Protein AF-A0A2T7Q2P4-F1 (afdb_monomer_lite)

Sequence (197 aa):
MTKFILKSSYTRAHRILHWLIALTFIFILLTVWLRQGWMNRHNIADVVILQAATDHVDMPKDTADKIGRIVRKPMWDWHIYAGYVLLGLYIIRLIVMKIEGPVFSNPFSRNITSKERIKSAIYLIFYICLFLSLFTGAYIKLVGKVYPGVYAAMKGVHVQSLYYSLAFIFLHLAGLVLAEMGTDKGIISRMIHGGRQ

Radius of gyration: 21.93 Å; chains: 1; bounding box: 50×41×69 Å

Secondary structure (DSSP, 8-state):
-----------HHHHHHHHHHHHHHHHHHHHHHHHHTTT-HHHHHHHHHHHHHHTT----HHHHHHHHHHHTHHHHHHHHHHHHHHHHHHHHHHHHHHHH--SS--TT-TTS-HHHHHHHHHHHHHHHHHHHHHHHHHHHHHTTTT-GGGHHHHHHHHHHHHHHHHHHHHHHHHHHHHHHHTTSTTHHHHHHH----

Foldseek 3Di:
DDPPPPQLFDDPLLLVLVVLLVVLLVLLLVLVCCCVPVLDLQNQLVVVCVVCVVVVHHDDSVNSSVVSVVVSVVSVVSSLVSLVVNVVSLVVNVVCCVVVNNPADDLPDPPDDPVSNVVRVLVVVVNVLSCLLSVLSCCLPPPCVVDVPCNVVSVVSNVCSSVSVVVSVVVVVVVVVCCCVDDNNCSVVSSNPGDDD

Structure (mmCIF, N/CA/C/O backbone):
data_AF-A0A2T7Q2P4-F1
#
_entry.id   AF-A0A2T7Q2P4-F1
#
loop_
_atom_site.group_PDB
_atom_site.id
_atom_site.type_symbol
_atom_site.label_atom_id
_atom_site.label_alt_id
_atom_site.label_comp_id
_atom_site.label_asym_id
_atom_site.label_entity_id
_atom_site.label_seq_id
_atom_site.pdbx_PDB_ins_code
_atom_site.Cartn_x
_atom_site.Cartn_y
_atom_site.Cartn_z
_atom_site.occupancy
_atom_site.B_iso_or_equiv
_atom_site.auth_seq_id
_atom_site.auth_comp_id
_atom_site.auth_asym_id
_atom_site.auth_atom_id
_atom_site.pdbx_PDB_model_num
ATOM 1 N N . MET A 1 1 ? -25.345 5.189 35.452 1.00 33.59 1 MET A N 1
ATOM 2 C CA . MET A 1 1 ? -24.278 4.173 35.306 1.00 33.59 1 MET A CA 1
ATOM 3 C C . MET A 1 1 ? -24.530 3.420 34.004 1.00 33.59 1 MET A C 1
ATOM 5 O O . MET A 1 1 ? -25.215 2.406 33.989 1.00 33.59 1 MET A O 1
ATOM 9 N N . THR A 1 2 ? -24.104 3.995 32.880 1.00 30.17 2 THR A N 1
ATOM 10 C CA . THR A 1 2 ? -24.457 3.492 31.546 1.00 30.17 2 THR A CA 1
ATOM 11 C C . THR A 1 2 ? -23.466 2.406 31.156 1.00 30.17 2 THR A C 1
ATOM 13 O O . THR A 1 2 ? -22.290 2.677 30.924 1.00 30.17 2 THR A O 1
ATOM 16 N N . LYS A 1 3 ? -23.942 1.161 31.148 1.00 29.39 3 LYS A N 1
ATOM 17 C CA . LYS A 1 3 ? -23.218 -0.023 30.685 1.00 29.39 3 LYS A CA 1
ATOM 18 C C . LYS A 1 3 ? -22.817 0.223 29.225 1.00 29.39 3 LYS A C 1
ATOM 20 O O . LYS A 1 3 ? -23.663 0.184 28.335 1.00 29.39 3 LYS A O 1
ATOM 25 N N . PHE A 1 4 ? -21.545 0.528 28.983 1.00 30.48 4 PHE A N 1
ATOM 26 C CA . PHE A 1 4 ? -20.974 0.584 27.641 1.00 30.48 4 PHE A CA 1
ATOM 27 C C . PHE A 1 4 ? -20.940 -0.862 27.129 1.00 30.48 4 PHE A C 1
ATOM 29 O O . PHE A 1 4 ? -20.003 -1.612 27.396 1.00 30.48 4 PHE A O 1
ATOM 36 N N . ILE A 1 5 ? -22.027 -1.302 26.491 1.00 35.06 5 ILE A N 1
ATOM 37 C CA . ILE A 1 5 ? -22.038 -2.560 25.748 1.00 35.06 5 ILE A CA 1
ATOM 38 C C . ILE A 1 5 ? -20.952 -2.404 24.687 1.00 35.06 5 ILE A C 1
ATOM 40 O O . ILE A 1 5 ? -21.050 -1.536 23.819 1.00 35.06 5 ILE A O 1
ATOM 44 N N . LEU A 1 6 ? -19.885 -3.198 24.799 1.00 37.62 6 LEU A N 1
ATOM 45 C CA . LEU A 1 6 ? -18.890 -3.360 23.746 1.00 37.62 6 LEU A CA 1
ATOM 46 C C . LEU A 1 6 ? -19.660 -3.677 22.466 1.00 37.62 6 LEU A C 1
ATOM 48 O O . LEU A 1 6 ? -20.188 -4.778 22.325 1.00 37.62 6 LEU A O 1
ATOM 52 N N . LYS A 1 7 ? -19.776 -2.706 21.556 1.00 42.34 7 LYS A N 1
ATOM 53 C CA . LYS A 1 7 ? -20.351 -2.926 20.231 1.00 42.34 7 LYS A CA 1
ATOM 54 C C . LYS A 1 7 ? -19.377 -3.838 19.490 1.00 42.34 7 LYS A C 1
ATOM 56 O O . LYS A 1 7 ? -18.447 -3.380 18.837 1.00 42.34 7 LYS A O 1
ATOM 61 N N . SER A 1 8 ? -19.534 -5.143 19.683 1.00 56.81 8 SER A N 1
ATOM 62 C CA . SER A 1 8 ? -18.642 -6.196 19.197 1.00 56.81 8 SER A CA 1
ATOM 63 C C . SER A 1 8 ? -18.880 -6.510 17.717 1.00 56.81 8 SER A C 1
ATOM 65 O O . SER A 1 8 ? -18.589 -7.612 17.266 1.00 56.81 8 SER A O 1
ATOM 67 N N . SER A 1 9 ? -19.411 -5.564 16.940 1.00 71.38 9 SER A N 1
ATOM 68 C CA . SER A 1 9 ? -19.763 -5.760 15.538 1.00 71.38 9 SER A CA 1
ATOM 69 C C . SER A 1 9 ? -19.153 -4.676 14.655 1.00 71.38 9 SER A C 1
ATOM 71 O O . SER A 1 9 ? -19.360 -3.479 14.852 1.00 71.38 9 SER A O 1
ATOM 73 N N . TYR A 1 10 ? -18.385 -5.103 13.650 1.00 85.00 10 TYR A N 1
ATOM 74 C CA . TYR A 1 10 ? -17.927 -4.212 12.587 1.00 85.00 10 TYR A CA 1
ATOM 75 C C . TYR A 1 10 ? -19.090 -3.943 11.640 1.00 85.00 10 TYR A C 1
ATOM 77 O O . TYR A 1 10 ? -19.752 -4.885 11.197 1.00 85.00 10 TYR A O 1
ATOM 85 N N . THR A 1 11 ? -19.321 -2.684 11.277 1.00 91.25 11 THR A N 1
ATOM 86 C CA . THR A 1 11 ? -20.342 -2.330 10.282 1.00 91.25 11 THR A CA 1
ATOM 87 C C . THR A 1 11 ? -20.010 -2.939 8.919 1.00 91.25 11 THR A C 1
ATOM 89 O O . THR A 1 11 ? -18.866 -3.297 8.628 1.00 91.25 11 THR A O 1
ATOM 92 N N . ARG A 1 12 ? -21.016 -3.056 8.046 1.00 93.31 12 ARG A N 1
ATOM 93 C CA . ARG A 1 12 ? -20.804 -3.555 6.679 1.00 93.31 12 ARG A CA 1
ATOM 94 C C . ARG A 1 12 ? -19.793 -2.685 5.920 1.00 93.31 12 ARG A C 1
ATOM 96 O O . ARG A 1 12 ? -18.929 -3.235 5.242 1.00 93.31 12 ARG A O 1
ATOM 103 N N . ALA A 1 13 ? -19.867 -1.362 6.083 1.00 93.88 13 ALA A N 1
ATOM 104 C CA . ALA A 1 13 ? -18.969 -0.416 5.429 1.00 93.88 13 ALA A CA 1
ATOM 105 C C . ALA A 1 13 ? -17.509 -0.647 5.846 1.00 93.88 13 ALA A C 1
ATOM 107 O O . ALA A 1 13 ? -16.643 -0.812 4.986 1.00 93.88 13 ALA A O 1
ATOM 108 N N . HIS A 1 14 ? -17.237 -0.761 7.152 1.00 93.88 14 HIS A N 1
ATOM 109 C CA . HIS A 1 14 ? -15.889 -1.039 7.652 1.00 93.88 14 HIS A CA 1
ATOM 110 C C . HIS A 1 14 ? -15.310 -2.356 7.129 1.00 93.88 14 HIS A C 1
ATOM 112 O O . HIS A 1 14 ? -14.133 -2.395 6.770 1.00 93.88 14 HIS A O 1
ATOM 118 N N . ARG A 1 15 ? -16.119 -3.420 7.056 1.00 95.06 15 ARG A N 1
ATOM 119 C CA . ARG A 1 15 ? -15.662 -4.733 6.571 1.00 95.06 15 ARG A CA 1
ATOM 120 C C . ARG A 1 15 ? -15.353 -4.716 5.080 1.00 95.06 15 ARG A C 1
ATOM 122 O O . ARG A 1 15 ? -14.281 -5.160 4.682 1.00 95.06 15 ARG A O 1
ATOM 129 N N . ILE A 1 16 ? -16.252 -4.161 4.264 1.00 96.62 16 ILE A N 1
ATOM 130 C CA . ILE A 1 16 ? -16.038 -4.050 2.814 1.00 96.62 16 ILE A CA 1
ATOM 131 C C . ILE A 1 16 ? -14.774 -3.233 2.537 1.00 96.62 16 ILE A C 1
ATOM 133 O O . ILE A 1 16 ? -13.894 -3.687 1.810 1.00 96.62 16 ILE A O 1
ATOM 137 N N . LEU A 1 17 ? -14.631 -2.069 3.177 1.00 97.44 17 LEU A N 1
ATOM 138 C CA . LEU A 1 17 ? -13.442 -1.234 3.011 1.00 97.44 17 LEU A CA 1
ATOM 139 C C . LEU A 1 17 ? -12.170 -1.920 3.509 1.00 97.44 17 LEU A C 1
ATOM 141 O O . LEU A 1 17 ? -11.116 -1.736 2.907 1.00 97.44 17 LEU A O 1
ATOM 145 N N . HIS A 1 18 ? -12.243 -2.717 4.579 1.00 96.81 18 HIS A N 1
ATOM 146 C CA . HIS A 1 18 ? -11.106 -3.510 5.034 1.00 96.81 18 HIS A CA 1
ATOM 147 C C . HIS A 1 18 ? -10.623 -4.474 3.951 1.00 96.81 18 HIS A C 1
ATOM 149 O O . HIS A 1 18 ? -9.448 -4.421 3.595 1.00 96.81 18 HIS A O 1
ATOM 155 N N . TRP A 1 19 ? -11.516 -5.291 3.395 1.00 98.12 19 TRP A N 1
ATOM 156 C CA . TRP A 1 19 ? -11.140 -6.292 2.398 1.00 98.12 19 TRP A CA 1
ATOM 157 C C . TRP A 1 19 ? -10.723 -5.675 1.061 1.00 98.12 19 TRP A C 1
ATOM 159 O O . TRP A 1 19 ? -9.723 -6.105 0.493 1.00 98.12 19 TRP A O 1
ATOM 169 N N . LEU A 1 20 ? -11.400 -4.621 0.593 1.00 98.56 20 LEU A N 1
ATOM 170 C CA . LEU A 1 20 ? -10.993 -3.908 -0.624 1.00 98.56 20 LEU A CA 1
ATOM 171 C C . LEU A 1 20 ? -9.584 -3.317 -0.492 1.00 98.56 20 LEU A C 1
ATOM 173 O O . LEU A 1 20 ? -8.765 -3.454 -1.403 1.00 98.56 20 LEU A O 1
ATOM 177 N N . ILE A 1 21 ? -9.279 -2.701 0.654 1.00 98.44 21 ILE A N 1
ATOM 178 C CA . ILE A 1 21 ? -7.940 -2.172 0.934 1.00 98.44 21 ILE A CA 1
ATOM 179 C C . ILE A 1 21 ? -6.929 -3.308 1.023 1.00 98.44 21 ILE A C 1
ATOM 181 O O . ILE A 1 21 ? -5.890 -3.215 0.382 1.00 98.44 21 ILE A O 1
ATOM 185 N N . ALA A 1 22 ? -7.223 -4.377 1.767 1.00 98.06 22 ALA A N 1
ATOM 186 C CA . ALA A 1 22 ? -6.306 -5.500 1.940 1.00 98.06 22 ALA A CA 1
ATOM 187 C C . ALA A 1 22 ? -5.935 -6.148 0.596 1.00 98.06 22 ALA A C 1
ATOM 189 O O . ALA A 1 22 ? -4.754 -6.324 0.307 1.00 98.06 22 ALA A O 1
ATOM 190 N N . LEU A 1 23 ? -6.924 -6.428 -0.257 1.00 98.56 23 LEU A N 1
ATOM 191 C CA . LEU A 1 23 ? -6.703 -7.031 -1.573 1.00 98.56 23 LEU A CA 1
ATOM 192 C C . LEU A 1 23 ? -5.917 -6.101 -2.505 1.00 98.56 23 LEU A C 1
ATOM 194 O O . LEU A 1 23 ? -4.948 -6.532 -3.129 1.00 98.56 23 LEU A O 1
ATOM 198 N N . THR A 1 24 ? -6.275 -4.813 -2.552 1.00 98.69 24 THR A N 1
ATOM 199 C CA . THR A 1 24 ? -5.551 -3.822 -3.367 1.00 98.69 24 THR A CA 1
ATOM 200 C C . THR A 1 24 ? -4.109 -3.659 -2.883 1.00 98.69 24 THR A C 1
ATOM 202 O O . THR A 1 24 ? -3.178 -3.594 -3.683 1.00 98.69 24 THR A O 1
ATOM 205 N N . PHE A 1 25 ? -3.906 -3.633 -1.567 1.00 98.12 25 PHE A N 1
ATOM 206 C CA . PHE A 1 25 ? -2.594 -3.501 -0.943 1.00 98.12 25 PHE A CA 1
ATOM 207 C C . PHE A 1 25 ? -1.696 -4.707 -1.239 1.00 98.12 25 PHE A C 1
ATOM 209 O O . PHE A 1 25 ? -0.553 -4.528 -1.655 1.00 98.12 25 PHE A O 1
ATOM 216 N N . ILE A 1 26 ? -2.221 -5.932 -1.115 1.00 98.12 26 ILE A N 1
ATOM 217 C CA . ILE A 1 26 ? -1.496 -7.162 -1.470 1.00 98.12 26 ILE A CA 1
ATOM 218 C C . ILE A 1 26 ? -1.153 -7.179 -2.963 1.00 98.12 26 ILE A C 1
ATOM 220 O O . ILE A 1 26 ? -0.021 -7.501 -3.319 1.00 98.12 26 ILE A O 1
ATOM 224 N N . PHE A 1 27 ? -2.082 -6.781 -3.838 1.00 98.50 27 PHE A N 1
ATOM 225 C CA . PHE A 1 27 ? -1.820 -6.681 -5.275 1.00 98.50 27 PHE A CA 1
ATOM 226 C C . PHE A 1 27 ? -0.672 -5.707 -5.582 1.00 98.50 27 PHE A C 1
ATOM 228 O O . PHE A 1 27 ? 0.246 -6.044 -6.328 1.00 98.50 27 PHE A O 1
ATOM 235 N N . ILE A 1 28 ? -0.660 -4.526 -4.955 1.00 98.19 28 ILE A N 1
ATOM 236 C CA . ILE A 1 28 ? 0.441 -3.562 -5.094 1.00 98.19 28 ILE A CA 1
ATOM 237 C C . ILE A 1 28 ? 1.766 -4.185 -4.642 1.00 98.19 28 ILE A C 1
ATOM 239 O O . ILE A 1 28 ? 2.753 -4.095 -5.373 1.00 98.19 28 ILE A O 1
ATOM 243 N N . LEU A 1 29 ? 1.805 -4.858 -3.489 1.00 97.31 29 LEU A N 1
ATOM 244 C CA . LEU A 1 29 ? 3.023 -5.525 -3.016 1.00 97.31 29 LEU A CA 1
ATOM 245 C C . LEU A 1 29 ? 3.494 -6.624 -3.976 1.00 97.31 29 LEU A C 1
ATOM 247 O O . LEU A 1 29 ? 4.692 -6.718 -4.245 1.00 97.31 29 LEU A O 1
ATOM 251 N N . LEU A 1 30 ? 2.568 -7.387 -4.564 1.00 97.25 30 LEU A N 1
ATOM 252 C CA . LEU A 1 30 ? 2.879 -8.385 -5.586 1.00 97.25 30 LEU A CA 1
ATOM 253 C C . LEU A 1 30 ? 3.548 -7.744 -6.810 1.00 97.25 30 LEU A C 1
ATOM 255 O O . LEU A 1 30 ? 4.580 -8.236 -7.263 1.00 97.25 30 LEU A O 1
ATOM 259 N N . THR A 1 31 ? 3.034 -6.613 -7.310 1.00 97.31 31 THR A N 1
ATOM 260 C CA . THR A 1 31 ? 3.671 -5.910 -8.443 1.00 97.31 31 THR A CA 1
ATOM 261 C C . THR A 1 31 ? 5.098 -5.448 -8.120 1.00 97.31 31 THR A C 1
ATOM 263 O O . THR A 1 31 ? 5.979 -5.494 -8.980 1.00 97.31 31 THR A O 1
ATOM 266 N N . VAL A 1 32 ? 5.364 -5.032 -6.877 1.00 95.69 32 VAL A N 1
ATOM 267 C CA . VAL A 1 32 ? 6.708 -4.622 -6.440 1.00 95.69 32 VAL A CA 1
ATOM 268 C C . VAL A 1 32 ? 7.635 -5.828 -6.345 1.00 95.69 32 VAL A C 1
ATOM 270 O O . VAL A 1 32 ? 8.760 -5.767 -6.845 1.00 95.69 32 VAL A O 1
ATOM 273 N N . TRP A 1 33 ? 7.161 -6.922 -5.749 1.00 95.06 33 TRP A N 1
ATOM 274 C CA . TRP A 1 33 ? 7.919 -8.163 -5.629 1.00 95.06 33 TRP A CA 1
ATOM 275 C C . TRP A 1 33 ? 8.296 -8.731 -6.999 1.00 95.06 33 TRP A C 1
ATOM 277 O O . TRP A 1 33 ? 9.472 -9.000 -7.240 1.00 95.06 33 TRP A O 1
ATOM 287 N N . LEU A 1 34 ? 7.342 -8.810 -7.931 1.00 95.38 34 LEU A N 1
ATOM 288 C CA . LEU A 1 34 ? 7.609 -9.233 -9.306 1.00 95.38 34 LEU A CA 1
ATOM 289 C C . LEU A 1 34 ? 8.645 -8.322 -9.972 1.00 95.38 34 LEU A C 1
ATOM 291 O O . LEU A 1 34 ? 9.591 -8.807 -10.582 1.00 95.38 34 LEU A O 1
ATOM 295 N N . ARG A 1 35 ? 8.525 -6.999 -9.819 1.00 94.19 35 ARG A N 1
ATOM 296 C CA . ARG A 1 35 ? 9.425 -6.031 -10.464 1.00 94.19 35 ARG A CA 1
ATOM 297 C C . ARG A 1 35 ? 10.863 -6.065 -9.951 1.00 94.19 35 ARG A C 1
ATOM 299 O O . ARG A 1 35 ? 11.773 -5.796 -10.741 1.00 94.19 35 ARG A O 1
ATOM 306 N N . GLN A 1 36 ? 11.052 -6.267 -8.649 1.00 91.81 36 GLN A N 1
ATOM 307 C CA . GLN A 1 36 ? 12.370 -6.235 -8.003 1.00 91.81 36 GLN A CA 1
ATOM 308 C C . GLN A 1 36 ? 13.021 -7.620 -7.939 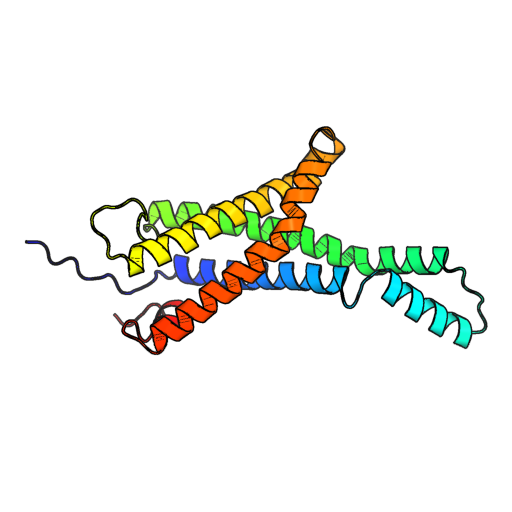1.00 91.81 36 GLN A C 1
ATOM 310 O O . GLN A 1 36 ? 14.241 -7.713 -7.999 1.00 91.81 36 GLN A O 1
ATOM 315 N N . GLY A 1 37 ? 12.217 -8.676 -7.833 1.00 92.56 37 GLY A N 1
ATOM 316 C CA . GLY A 1 37 ? 12.667 -10.059 -7.739 1.00 92.56 37 GLY A CA 1
ATOM 317 C C . GLY A 1 37 ? 12.529 -10.789 -9.068 1.00 92.56 37 GLY A C 1
ATOM 318 O O . GLY A 1 37 ? 13.360 -10.624 -9.960 1.00 92.56 37 GLY A O 1
ATOM 319 N N . TRP A 1 38 ? 11.480 -11.608 -9.177 1.00 90.88 38 TRP A N 1
ATOM 320 C CA . TRP A 1 38 ? 11.322 -12.616 -10.231 1.00 90.88 38 TRP A CA 1
ATOM 321 C C . TRP A 1 38 ? 11.431 -12.030 -11.639 1.00 90.88 38 TRP A C 1
ATOM 323 O O . TRP A 1 38 ? 12.300 -12.418 -12.417 1.00 90.88 38 TRP A O 1
ATOM 333 N N . MET A 1 39 ? 10.589 -11.052 -11.951 1.00 94.06 39 MET A N 1
ATOM 334 C CA . MET A 1 39 ? 10.540 -10.383 -13.243 1.00 94.06 39 MET A CA 1
ATOM 335 C C . MET A 1 39 ? 11.370 -9.101 -13.192 1.00 94.06 39 MET A C 1
ATOM 337 O O . MET A 1 39 ? 10.900 -8.040 -13.595 1.00 94.06 39 MET A O 1
ATOM 341 N N . ASN A 1 40 ? 12.587 -9.121 -12.645 1.00 94.44 40 ASN A N 1
ATOM 342 C CA . ASN A 1 40 ? 13.474 -7.971 -12.803 1.00 94.44 40 ASN A CA 1
ATOM 343 C C . ASN A 1 40 ? 13.931 -7.861 -14.280 1.00 94.44 40 ASN A C 1
ATOM 345 O O . ASN A 1 40 ? 13.819 -8.811 -15.051 1.00 94.44 40 ASN A O 1
ATOM 349 N N . ARG A 1 41 ? 14.414 -6.685 -14.711 1.00 92.31 41 ARG A N 1
ATOM 350 C CA . ARG A 1 41 ? 14.780 -6.479 -16.132 1.00 92.31 41 ARG A CA 1
ATOM 351 C C . ARG A 1 41 ? 15.883 -7.416 -16.619 1.00 92.31 41 ARG A C 1
ATOM 353 O O . ARG A 1 41 ? 15.831 -7.797 -17.777 1.00 92.31 41 ARG A O 1
ATOM 360 N N . HIS A 1 42 ? 16.828 -7.749 -15.746 1.00 93.31 42 HIS A N 1
ATOM 361 C CA . HIS A 1 42 ? 18.002 -8.549 -16.073 1.00 93.31 42 HIS A CA 1
ATOM 362 C C . HIS A 1 42 ? 17.594 -10.007 -16.257 1.00 93.31 42 HIS A C 1
ATOM 364 O O . HIS A 1 42 ? 17.884 -10.579 -17.292 1.00 93.31 42 HIS A O 1
ATOM 370 N N . ASN A 1 43 ? 16.773 -10.543 -15.350 1.00 94.38 43 ASN A N 1
ATOM 371 C CA . ASN A 1 43 ? 16.206 -11.885 -15.479 1.00 94.38 43 ASN A CA 1
ATOM 372 C C . ASN A 1 43 ? 15.419 -12.045 -16.788 1.00 94.38 43 ASN A C 1
ATOM 374 O O . ASN A 1 43 ? 15.517 -13.070 -17.450 1.00 94.38 43 ASN A O 1
ATOM 378 N N . ILE A 1 44 ? 14.628 -11.033 -17.171 1.00 94.44 44 ILE A N 1
ATOM 379 C CA . ILE A 1 44 ? 13.911 -11.070 -18.453 1.00 94.44 44 ILE A CA 1
ATOM 380 C C . ILE A 1 44 ? 14.900 -10.989 -19.618 1.00 94.44 44 ILE A C 1
ATOM 382 O O . ILE A 1 44 ? 14.751 -11.738 -20.576 1.00 94.44 44 ILE A O 1
ATOM 386 N N . ALA A 1 45 ? 15.897 -10.105 -19.547 1.00 95.25 45 ALA A N 1
ATOM 387 C CA . ALA A 1 45 ? 16.915 -9.983 -20.585 1.00 95.25 45 ALA A CA 1
ATOM 388 C C . ALA A 1 45 ? 17.658 -11.310 -20.804 1.00 95.25 45 ALA A C 1
ATOM 390 O O . ALA A 1 45 ? 17.808 -11.728 -21.947 1.00 95.25 45 ALA A O 1
ATOM 391 N N . ASP A 1 46 ? 18.032 -12.003 -19.730 1.00 95.25 46 ASP A N 1
ATOM 392 C CA . ASP A 1 46 ? 18.719 -13.294 -19.786 1.00 95.25 46 ASP A CA 1
ATOM 393 C C . ASP A 1 46 ? 17.859 -14.363 -20.485 1.00 95.25 46 ASP A C 1
ATOM 395 O O . ASP A 1 46 ? 18.357 -15.096 -21.337 1.00 95.25 46 ASP A O 1
ATOM 399 N N . VAL A 1 47 ? 16.549 -14.407 -20.202 1.00 94.81 47 VAL A N 1
ATOM 400 C CA . VAL A 1 47 ? 15.604 -15.313 -20.888 1.00 94.81 47 VAL A CA 1
ATOM 401 C C . VAL A 1 47 ? 15.485 -14.985 -22.378 1.00 94.81 47 VAL A C 1
ATOM 403 O O . VAL A 1 47 ? 15.457 -15.890 -23.208 1.00 94.81 47 VAL A O 1
ATOM 406 N N . VAL A 1 48 ? 15.428 -13.700 -22.736 1.00 95.19 48 VAL A N 1
ATOM 407 C CA . VAL A 1 48 ? 15.330 -13.281 -24.142 1.00 95.19 48 VAL A CA 1
ATOM 408 C C . VAL A 1 48 ? 16.616 -13.618 -24.903 1.00 95.19 48 VAL A C 1
ATOM 410 O O . VAL A 1 48 ? 16.533 -14.116 -26.021 1.00 95.19 48 VAL A O 1
ATOM 413 N N . ILE A 1 49 ? 17.792 -13.400 -24.302 1.00 95.94 49 ILE A N 1
ATOM 414 C CA . ILE A 1 49 ? 19.088 -13.762 -24.902 1.00 95.94 49 ILE A CA 1
ATOM 415 C C . ILE A 1 49 ? 19.170 -15.275 -25.121 1.00 95.94 49 ILE A C 1
ATOM 417 O O . ILE A 1 49 ? 19.573 -15.713 -26.196 1.00 95.94 49 ILE A O 1
ATOM 421 N N . LEU A 1 50 ? 18.753 -16.072 -24.131 1.00 95.69 50 LEU A N 1
ATOM 422 C CA . LEU A 1 50 ? 18.733 -17.532 -24.238 1.00 95.69 50 LEU A CA 1
ATOM 423 C C . LEU A 1 50 ? 17.859 -18.009 -25.409 1.00 95.69 50 LEU A C 1
ATOM 425 O O . LEU A 1 50 ? 18.275 -18.871 -26.185 1.00 95.69 50 LEU A O 1
ATOM 429 N N . GLN A 1 51 ? 16.665 -17.430 -25.557 1.00 96.00 51 GLN A N 1
ATOM 430 C CA . GLN A 1 51 ? 15.775 -17.761 -26.668 1.00 96.00 51 GLN A CA 1
ATOM 431 C C . GLN A 1 51 ? 16.367 -17.321 -28.015 1.00 96.00 51 GLN A C 1
ATOM 433 O O . GLN A 1 51 ? 16.407 -18.114 -28.947 1.00 96.00 51 GLN A O 1
ATOM 438 N N . ALA A 1 52 ? 16.906 -16.102 -28.106 1.00 95.31 52 ALA A N 1
ATOM 439 C CA . ALA A 1 52 ? 17.518 -15.593 -29.334 1.00 95.31 52 ALA A CA 1
ATOM 440 C C . ALA A 1 52 ? 18.690 -16.467 -29.810 1.00 95.31 52 ALA A C 1
ATOM 442 O O . ALA A 1 52 ? 18.794 -16.761 -30.999 1.00 95.31 52 ALA A O 1
ATOM 443 N N . ALA A 1 53 ? 19.519 -16.955 -28.882 1.00 94.62 53 ALA A N 1
ATOM 444 C CA . ALA A 1 53 ? 20.607 -17.876 -29.197 1.00 94.62 53 ALA A CA 1
ATOM 445 C C . ALA A 1 53 ? 20.102 -19.218 -29.761 1.00 94.62 53 ALA A C 1
ATOM 447 O O . ALA A 1 53 ? 20.731 -19.773 -30.662 1.00 94.62 53 ALA A O 1
ATOM 448 N N . THR A 1 54 ? 18.959 -19.713 -29.271 1.00 95.81 54 THR A N 1
ATOM 449 C CA . THR A 1 54 ? 18.290 -20.912 -29.816 1.00 95.81 54 THR A CA 1
ATOM 450 C C . THR A 1 54 ? 17.826 -20.682 -31.255 1.00 95.81 54 THR A C 1
ATOM 452 O O . THR A 1 54 ? 17.932 -21.578 -32.086 1.00 95.81 54 THR A O 1
ATOM 455 N N . ASP A 1 55 ? 17.398 -19.459 -31.564 1.00 96.06 55 ASP A N 1
ATOM 456 C CA . ASP A 1 55 ? 16.948 -19.047 -32.897 1.00 96.06 55 ASP A CA 1
ATOM 457 C C . ASP A 1 55 ? 18.105 -18.568 -33.803 1.00 96.06 55 ASP A C 1
ATOM 459 O O . ASP A 1 55 ? 17.871 -18.003 -34.871 1.00 96.06 55 ASP A O 1
ATOM 463 N N . HIS A 1 56 ? 19.362 -18.783 -33.390 1.00 94.25 56 HIS A N 1
ATOM 464 C CA . HIS A 1 56 ? 20.581 -18.344 -34.086 1.00 94.25 56 HIS A CA 1
ATOM 465 C C . HIS A 1 56 ? 20.661 -16.826 -34.339 1.00 94.25 56 HIS A C 1
ATOM 467 O O . HIS A 1 56 ? 21.336 -16.368 -35.263 1.00 94.25 56 HIS A O 1
ATOM 473 N N . VAL A 1 57 ? 19.996 -16.036 -33.494 1.00 94.62 57 VAL A N 1
ATOM 474 C CA . VAL A 1 57 ? 20.038 -14.573 -33.505 1.00 94.62 57 VAL A CA 1
ATOM 475 C C . VAL A 1 57 ? 20.988 -14.094 -32.413 1.00 94.62 57 VAL A C 1
ATOM 477 O O . VAL A 1 57 ? 20.748 -14.311 -31.225 1.00 94.62 57 VAL A O 1
ATOM 480 N N . ASP A 1 58 ? 22.046 -13.383 -32.802 1.00 92.12 58 ASP A N 1
ATOM 481 C CA . ASP A 1 58 ? 22.884 -12.679 -31.833 1.00 92.12 58 ASP A CA 1
ATOM 482 C C . ASP A 1 58 ? 22.124 -11.469 -31.274 1.00 92.12 58 ASP A C 1
ATOM 484 O O . ASP A 1 58 ? 21.700 -10.574 -32.014 1.00 92.12 58 ASP A O 1
ATOM 488 N N . MET A 1 59 ? 21.919 -11.453 -29.956 1.00 92.94 59 MET A N 1
ATOM 489 C CA . MET A 1 59 ? 21.201 -10.385 -29.276 1.00 92.94 59 MET A CA 1
ATOM 490 C C . MET A 1 59 ? 22.123 -9.619 -28.325 1.00 92.94 59 MET A C 1
ATOM 492 O O . MET A 1 59 ? 22.473 -10.125 -27.254 1.00 92.94 59 MET A O 1
ATOM 496 N N . PRO A 1 60 ? 22.419 -8.340 -28.624 1.00 94.81 60 PRO A N 1
ATOM 497 C CA . PRO A 1 60 ? 23.144 -7.486 -27.702 1.00 94.81 60 PRO A CA 1
ATOM 498 C C . PRO A 1 60 ? 22.402 -7.337 -26.372 1.00 94.81 60 PRO A C 1
ATOM 500 O O . PRO A 1 60 ? 21.201 -7.046 -26.334 1.00 94.81 60 PRO A O 1
ATOM 503 N N . LYS A 1 61 ? 23.142 -7.443 -25.265 1.00 92.88 61 LYS A N 1
ATOM 504 C CA . LYS A 1 61 ? 22.580 -7.373 -23.909 1.00 92.88 61 LYS A CA 1
ATOM 505 C C . LYS A 1 61 ? 21.780 -6.096 -23.647 1.00 92.88 61 LYS A C 1
ATOM 507 O O . LYS A 1 61 ? 20.728 -6.165 -23.025 1.00 92.88 61 LYS A O 1
ATOM 512 N N . ASP A 1 62 ? 22.225 -4.941 -24.149 1.00 93.56 62 ASP A N 1
ATOM 513 C CA . ASP A 1 62 ? 21.484 -3.675 -24.000 1.00 93.56 62 ASP A CA 1
ATOM 514 C C . ASP A 1 62 ? 20.100 -3.717 -24.678 1.00 93.56 62 ASP A C 1
ATOM 516 O O . ASP A 1 62 ? 19.118 -3.204 -24.131 1.00 93.56 62 ASP A O 1
ATOM 520 N N . THR A 1 63 ? 19.993 -4.376 -25.836 1.00 94.88 63 THR A N 1
ATOM 521 C CA . THR A 1 63 ? 18.715 -4.582 -26.531 1.00 94.88 63 THR A CA 1
ATOM 522 C C . THR A 1 63 ? 17.790 -5.475 -25.707 1.00 94.88 63 THR A C 1
ATOM 524 O O . THR A 1 63 ? 16.636 -5.106 -25.476 1.00 94.88 63 THR A O 1
ATOM 527 N N . ALA A 1 64 ? 18.296 -6.591 -25.177 1.00 94.94 64 ALA A N 1
ATOM 528 C CA . ALA A 1 64 ? 17.528 -7.471 -24.295 1.00 94.94 64 ALA A CA 1
ATOM 529 C C . ALA A 1 64 ? 17.056 -6.744 -23.019 1.00 94.94 64 ALA A C 1
ATOM 531 O O . ALA A 1 64 ? 15.901 -6.862 -22.603 1.00 94.94 64 ALA A O 1
ATOM 532 N N . ASP A 1 65 ? 17.903 -5.886 -22.450 1.00 93.38 65 ASP A N 1
ATOM 533 C CA . ASP A 1 65 ? 17.586 -5.060 -21.283 1.00 93.38 65 ASP A CA 1
ATOM 534 C C . ASP A 1 65 ? 16.466 -4.043 -21.561 1.00 93.38 65 ASP A C 1
ATOM 536 O O . ASP A 1 65 ? 15.632 -3.752 -20.691 1.00 93.38 65 ASP A O 1
ATOM 540 N N . LYS A 1 66 ? 16.430 -3.476 -22.776 1.00 95.50 66 LYS A N 1
ATOM 541 C CA . LYS A 1 66 ? 15.334 -2.613 -23.249 1.00 95.50 66 LYS A CA 1
ATOM 542 C C . LYS A 1 66 ? 14.033 -3.404 -23.369 1.00 95.50 66 LYS A C 1
ATOM 544 O O . LYS A 1 66 ? 13.011 -2.931 -22.868 1.00 95.50 66 LYS A O 1
ATOM 549 N N . ILE A 1 67 ? 14.074 -4.613 -23.933 1.00 94.25 67 ILE A N 1
ATOM 550 C CA . ILE A 1 67 ? 12.914 -5.516 -24.007 1.00 94.25 67 ILE A CA 1
ATOM 551 C C . ILE A 1 67 ? 12.399 -5.819 -22.594 1.00 94.25 67 ILE A C 1
ATOM 553 O O . ILE A 1 67 ? 11.221 -5.600 -22.307 1.00 94.25 67 ILE A O 1
ATOM 557 N N . GLY A 1 68 ? 13.283 -6.177 -21.659 1.00 94.25 68 GLY A N 1
ATOM 558 C CA . GLY A 1 68 ? 12.926 -6.408 -20.257 1.00 94.25 68 GLY A CA 1
ATOM 559 C C . GLY A 1 68 ? 12.322 -5.185 -19.551 1.00 94.25 68 GLY A C 1
ATOM 560 O O . GLY A 1 68 ? 11.529 -5.319 -18.614 1.00 94.25 68 GLY A O 1
ATOM 561 N N . ARG A 1 69 ? 12.633 -3.955 -19.981 1.00 93.62 69 ARG A N 1
ATOM 562 C CA . ARG A 1 69 ? 11.936 -2.745 -19.502 1.00 93.62 69 ARG A CA 1
ATOM 563 C C . ARG A 1 69 ? 10.532 -2.618 -20.093 1.00 93.62 69 ARG A C 1
ATOM 565 O O . ARG A 1 69 ? 9.616 -2.272 -19.347 1.00 93.62 69 ARG A O 1
ATOM 572 N N . ILE A 1 70 ? 10.364 -2.912 -21.379 1.00 94.94 70 ILE A N 1
ATOM 573 C CA . ILE A 1 70 ? 9.078 -2.834 -22.087 1.00 94.94 70 ILE A CA 1
ATOM 574 C C . ILE A 1 70 ? 8.094 -3.875 -21.547 1.00 94.94 70 ILE A C 1
ATOM 576 O O . ILE A 1 70 ? 6.984 -3.508 -21.167 1.00 94.94 70 ILE A O 1
ATOM 580 N N . VAL A 1 71 ? 8.520 -5.135 -21.404 1.00 94.75 71 VAL A N 1
ATOM 581 C CA . VAL A 1 71 ? 7.693 -6.247 -20.888 1.00 94.75 71 VAL A CA 1
ATOM 582 C C . VAL A 1 71 ? 7.092 -5.926 -19.516 1.00 94.75 71 VAL A C 1
ATOM 584 O O . VAL A 1 71 ? 5.976 -6.322 -19.198 1.00 94.75 71 VAL A O 1
ATOM 587 N N . ARG A 1 72 ? 7.807 -5.154 -18.694 1.00 94.00 72 ARG A N 1
ATOM 588 C CA . ARG A 1 72 ? 7.374 -4.799 -17.334 1.00 94.00 72 ARG A CA 1
ATOM 589 C C . ARG A 1 72 ? 6.580 -3.507 -17.254 1.00 94.00 72 ARG A C 1
ATOM 591 O O . ARG A 1 72 ? 6.072 -3.182 -16.180 1.00 94.00 72 ARG A O 1
ATOM 598 N N . LYS A 1 73 ? 6.483 -2.751 -18.349 1.00 94.56 73 LYS A N 1
ATOM 599 C CA . LYS A 1 73 ? 5.729 -1.499 -18.377 1.00 94.56 73 LYS A CA 1
ATOM 600 C C . LYS A 1 73 ? 4.258 -1.712 -17.981 1.00 94.56 73 LYS A C 1
ATOM 602 O O . LYS A 1 73 ? 3.819 -0.976 -17.101 1.00 94.56 73 LYS A O 1
ATOM 607 N N . PRO A 1 74 ? 3.526 -2.723 -18.495 1.00 96.06 74 PRO A N 1
ATOM 608 C CA . PRO A 1 74 ? 2.143 -2.960 -18.080 1.00 96.06 74 PRO A CA 1
ATOM 609 C C . PRO A 1 74 ? 2.002 -3.194 -16.572 1.00 96.06 74 PRO A C 1
ATOM 611 O O . PRO A 1 74 ? 1.129 -2.613 -15.940 1.00 96.06 74 PRO A O 1
ATOM 614 N N . MET A 1 75 ? 2.898 -3.977 -15.962 1.00 96.31 75 MET A N 1
ATOM 615 C CA . MET A 1 75 ? 2.903 -4.199 -14.509 1.00 96.31 75 MET A CA 1
ATOM 616 C C . MET A 1 75 ? 3.121 -2.896 -13.725 1.00 96.31 75 MET A C 1
ATOM 618 O O . MET A 1 75 ? 2.499 -2.682 -12.686 1.00 96.31 75 MET A O 1
ATOM 622 N N . TRP A 1 76 ? 3.997 -2.014 -14.212 1.00 95.88 76 TRP A N 1
ATOM 623 C CA . TRP A 1 76 ? 4.207 -0.700 -13.605 1.00 95.88 76 TRP A CA 1
ATOM 624 C C . TRP A 1 76 ? 2.974 0.203 -13.732 1.00 95.88 76 TRP A C 1
ATOM 626 O O . TRP A 1 76 ? 2.630 0.906 -12.784 1.00 95.88 76 TRP A O 1
ATOM 636 N N . ASP A 1 77 ? 2.283 0.156 -14.870 1.00 96.88 77 ASP A N 1
ATOM 637 C CA . ASP A 1 77 ? 1.035 0.893 -15.069 1.00 96.88 77 ASP A CA 1
ATOM 638 C C . ASP A 1 77 ? -0.061 0.371 -14.118 1.00 96.88 77 ASP A C 1
ATOM 640 O O . ASP A 1 77 ? -0.702 1.164 -13.428 1.00 96.88 77 ASP A O 1
ATOM 644 N N . TRP A 1 78 ? -0.185 -0.953 -13.957 1.00 98.19 78 TRP A N 1
ATOM 645 C CA . TRP A 1 78 ? -1.083 -1.574 -12.974 1.00 98.19 78 TRP A CA 1
ATOM 646 C C . TRP A 1 78 ? -0.764 -1.193 -11.527 1.00 98.19 78 TRP A C 1
ATOM 648 O O . TRP A 1 78 ? -1.685 -0.937 -10.753 1.00 98.19 78 TRP A O 1
ATOM 658 N N . HIS A 1 79 ? 0.517 -1.097 -11.159 1.00 98.00 79 HIS A N 1
ATOM 659 C CA . HIS A 1 79 ? 0.930 -0.595 -9.846 1.00 98.00 79 HIS A CA 1
ATOM 660 C C . HIS A 1 79 ? 0.416 0.834 -9.604 1.00 98.00 79 HIS A C 1
ATOM 662 O O . HIS A 1 79 ? -0.113 1.132 -8.534 1.00 98.00 79 HIS A O 1
ATOM 668 N N . ILE A 1 80 ? 0.525 1.712 -10.608 1.00 97.94 80 ILE A N 1
ATOM 669 C CA . ILE A 1 80 ? 0.030 3.093 -10.523 1.00 97.94 80 ILE A CA 1
ATOM 670 C C . ILE A 1 80 ? -1.498 3.117 -10.399 1.00 97.94 80 ILE A C 1
ATOM 672 O O . ILE A 1 80 ? -2.026 3.809 -9.528 1.00 97.94 80 ILE A O 1
ATOM 676 N N . TYR A 1 81 ? -2.214 2.359 -11.235 1.00 98.31 81 TYR A N 1
ATOM 677 C CA . TYR A 1 81 ? -3.679 2.308 -11.197 1.00 98.31 81 TYR A CA 1
ATOM 678 C C . TYR A 1 81 ? -4.198 1.785 -9.859 1.00 98.31 81 TYR A C 1
ATOM 680 O O . TYR A 1 81 ? -5.064 2.412 -9.248 1.00 98.31 81 TYR A O 1
ATOM 688 N N . ALA A 1 82 ? -3.619 0.696 -9.351 1.00 98.50 82 ALA A N 1
ATOM 689 C CA . ALA A 1 82 ? -3.947 0.182 -8.028 1.00 98.50 82 ALA A CA 1
ATOM 690 C C . ALA A 1 82 ? -3.608 1.195 -6.923 1.00 98.50 82 ALA A C 1
ATOM 692 O O . ALA A 1 82 ? -4.366 1.327 -5.966 1.00 98.50 82 ALA A O 1
ATOM 693 N N . GLY A 1 83 ? -2.524 1.963 -7.073 1.00 98.38 83 GLY A N 1
ATOM 694 C CA . GLY A 1 83 ? -2.184 3.069 -6.177 1.00 98.38 83 GLY A CA 1
ATOM 695 C C . GLY A 1 83 ? -3.274 4.145 -6.107 1.00 98.38 83 GLY A C 1
ATOM 696 O O . GLY A 1 83 ? -3.624 4.583 -5.011 1.00 98.38 83 GLY A O 1
ATOM 697 N N . TYR A 1 84 ? -3.869 4.532 -7.242 1.00 98.38 84 TYR A N 1
ATOM 698 C CA . TYR A 1 84 ? -5.003 5.467 -7.256 1.00 98.38 84 TYR A CA 1
ATOM 699 C C . TYR A 1 84 ? -6.255 4.881 -6.601 1.00 98.38 84 TYR A C 1
ATOM 701 O O . TYR A 1 84 ? -6.910 5.569 -5.817 1.00 98.38 84 TYR A O 1
ATOM 709 N N . VAL A 1 85 ? -6.557 3.606 -6.863 1.00 98.62 85 VAL A N 1
ATOM 710 C CA . VAL A 1 85 ? -7.666 2.900 -6.202 1.00 98.62 85 VAL A CA 1
ATOM 711 C C . VAL A 1 85 ? -7.455 2.877 -4.688 1.00 98.62 85 VAL A C 1
ATOM 713 O O . VAL A 1 85 ? -8.355 3.241 -3.933 1.00 98.62 85 VAL A O 1
ATOM 716 N N . LEU A 1 86 ? -6.253 2.519 -4.231 1.00 98.69 86 LEU A N 1
ATOM 717 C CA . LEU A 1 86 ? -5.922 2.465 -2.811 1.00 98.69 86 LEU A CA 1
ATOM 718 C C . LEU A 1 86 ? -5.986 3.847 -2.150 1.00 98.69 86 LEU A C 1
ATOM 720 O O . LEU A 1 86 ? -6.481 3.949 -1.030 1.00 98.69 86 LEU A O 1
ATOM 724 N N . LEU A 1 87 ? -5.548 4.907 -2.837 1.00 98.56 87 LEU A N 1
ATOM 725 C CA . LEU A 1 87 ? -5.689 6.284 -2.358 1.00 98.56 87 LEU A CA 1
ATOM 726 C C . LEU A 1 87 ? -7.163 6.666 -2.167 1.00 98.56 87 LEU A C 1
ATOM 728 O O . LEU A 1 87 ? -7.525 7.196 -1.116 1.00 98.56 87 LEU A O 1
ATOM 732 N N . GLY A 1 88 ? -8.021 6.348 -3.139 1.00 98.50 88 GLY A N 1
ATOM 733 C CA . GLY A 1 88 ? -9.464 6.568 -3.026 1.00 98.50 88 GLY A CA 1
ATOM 734 C C . GLY A 1 88 ? -10.078 5.797 -1.855 1.00 98.50 88 GLY A C 1
ATOM 735 O O . GLY A 1 88 ? -10.755 6.384 -1.011 1.00 98.50 88 GLY A O 1
ATOM 736 N N . LEU A 1 89 ? -9.782 4.499 -1.744 1.00 98.62 89 LEU A N 1
ATOM 737 C CA . LEU A 1 89 ? -10.256 3.654 -0.643 1.00 98.62 89 LEU A CA 1
ATOM 738 C C . LEU A 1 89 ? -9.772 4.150 0.725 1.00 98.62 89 LEU A C 1
ATOM 740 O O . LEU A 1 89 ? -10.533 4.114 1.692 1.00 98.62 89 LEU A O 1
ATOM 744 N N . TYR A 1 90 ? -8.531 4.631 0.813 1.00 98.44 90 TYR A N 1
ATOM 745 C CA . TYR A 1 90 ? -7.972 5.220 2.026 1.00 98.44 90 TYR A CA 1
ATOM 746 C C . TYR A 1 90 ? -8.764 6.459 2.458 1.00 98.44 90 TYR A C 1
ATOM 748 O O . TYR A 1 90 ? -9.191 6.539 3.610 1.00 98.44 90 TYR A O 1
ATOM 756 N N . ILE A 1 91 ? -9.037 7.385 1.533 1.00 98.38 91 ILE A N 1
ATOM 757 C CA . ILE A 1 91 ? -9.830 8.593 1.811 1.00 98.38 91 ILE A CA 1
ATOM 758 C C . ILE A 1 91 ? -11.251 8.218 2.249 1.00 98.38 91 ILE A C 1
ATOM 760 O O . ILE A 1 91 ? -11.715 8.691 3.288 1.00 98.38 91 ILE A O 1
ATOM 764 N N . ILE A 1 92 ? -11.922 7.323 1.513 1.00 98.38 92 ILE A N 1
ATOM 765 C CA . ILE A 1 92 ? -13.267 6.839 1.863 1.00 98.38 92 ILE A CA 1
ATOM 766 C C . ILE A 1 92 ? -13.259 6.217 3.262 1.00 98.38 92 ILE A C 1
ATOM 768 O O . ILE A 1 92 ? -14.152 6.478 4.067 1.00 98.38 92 ILE A O 1
ATOM 772 N N . ARG A 1 93 ? -12.227 5.440 3.600 1.00 96.88 93 ARG A N 1
ATOM 773 C CA . ARG A 1 93 ? -12.091 4.833 4.925 1.00 96.88 93 ARG A CA 1
ATOM 774 C C . ARG A 1 93 ? -11.944 5.858 6.041 1.00 96.88 93 ARG A C 1
ATOM 776 O O . ARG A 1 93 ? -12.567 5.673 7.084 1.00 96.88 93 ARG A O 1
ATOM 783 N N . LEU A 1 94 ? -11.182 6.932 5.836 1.00 96.50 94 LEU A N 1
ATOM 784 C CA . LEU A 1 94 ? -11.092 8.021 6.813 1.00 96.50 94 LEU A CA 1
ATOM 785 C C . LEU A 1 94 ? -12.443 8.725 7.005 1.00 96.50 94 LEU A C 1
ATOM 787 O O . LEU A 1 94 ? -12.819 9.021 8.139 1.00 96.50 94 LEU A O 1
ATOM 791 N N . ILE A 1 95 ? -13.198 8.943 5.923 1.00 97.12 95 ILE A N 1
ATOM 792 C CA . ILE A 1 95 ? -14.547 9.526 5.983 1.00 97.12 95 ILE A CA 1
ATOM 793 C C . ILE A 1 95 ? -15.493 8.609 6.767 1.00 97.12 95 ILE A C 1
ATOM 795 O O . ILE A 1 95 ? -16.153 9.067 7.696 1.00 97.12 95 ILE A O 1
ATOM 799 N N . VAL A 1 96 ? -15.518 7.309 6.460 1.00 95.69 96 VAL A N 1
ATOM 800 C CA . VAL A 1 96 ? -16.359 6.339 7.181 1.00 95.69 96 VAL A CA 1
ATOM 801 C C . VAL A 1 96 ? -15.974 6.264 8.657 1.00 95.69 96 VAL A C 1
ATOM 803 O O . VAL A 1 96 ? -16.856 6.276 9.505 1.00 95.69 96 VAL A O 1
ATOM 806 N N . MET A 1 97 ? -14.682 6.283 9.000 1.00 93.75 97 MET A N 1
ATOM 807 C CA . MET A 1 97 ? -14.245 6.338 10.402 1.00 93.75 97 MET A CA 1
ATOM 808 C C . MET A 1 97 ? -14.673 7.623 11.121 1.00 93.75 97 MET A C 1
ATOM 810 O O . MET A 1 97 ? -14.896 7.600 12.329 1.00 93.75 97 MET A O 1
ATOM 814 N N . LYS A 1 98 ? -14.799 8.742 10.401 1.00 94.06 98 LYS A N 1
ATOM 815 C CA . LYS A 1 98 ? -15.318 9.993 10.962 1.00 94.06 98 LYS A CA 1
ATOM 816 C C . LYS A 1 98 ? -16.833 9.933 11.204 1.00 94.06 98 LYS A C 1
ATOM 818 O O . LYS A 1 98 ? -17.295 10.534 12.167 1.00 94.06 98 LYS A O 1
ATOM 823 N N . ILE A 1 99 ? -17.585 9.230 10.352 1.00 93.81 99 ILE A N 1
ATOM 824 C CA . ILE A 1 99 ? -19.056 9.133 10.420 1.00 93.81 99 ILE A CA 1
ATOM 825 C C . ILE A 1 99 ? -19.515 8.027 11.383 1.00 93.81 99 ILE A C 1
ATOM 827 O O . ILE A 1 99 ? -20.347 8.271 12.250 1.00 93.81 99 ILE A O 1
ATOM 831 N N . GLU A 1 100 ? -18.989 6.810 11.238 1.00 91.44 100 GLU A N 1
ATOM 832 C CA . GLU A 1 100 ? -19.426 5.620 11.989 1.00 91.44 100 GLU A CA 1
ATOM 833 C C . GLU A 1 100 ? -18.613 5.376 13.273 1.00 91.44 100 GLU A C 1
ATOM 835 O O . GLU A 1 100 ? -19.019 4.583 14.126 1.00 91.44 100 GLU A O 1
ATOM 840 N N . GLY A 1 101 ? -17.487 6.078 13.425 1.00 88.69 101 GLY A N 1
ATOM 841 C CA . GLY A 1 101 ? -16.555 5.951 14.541 1.00 88.69 101 GLY A CA 1
ATOM 842 C C . GLY A 1 101 ? -15.247 5.239 14.159 1.00 88.69 101 GLY A C 1
ATOM 843 O O . GLY A 1 101 ? -15.184 4.477 13.190 1.00 88.69 101 GLY A O 1
ATOM 844 N N . PRO A 1 102 ? -14.152 5.489 14.899 1.00 87.00 102 PRO A N 1
ATOM 845 C CA . PRO A 1 102 ? -12.862 4.890 14.597 1.00 87.00 102 PRO A CA 1
ATOM 846 C C . PRO A 1 102 ? -12.846 3.390 14.925 1.00 87.00 102 PRO A C 1
ATOM 848 O O . PRO A 1 102 ? -13.410 2.938 15.917 1.00 87.00 102 PRO A O 1
ATOM 851 N N . VAL A 1 103 ? -12.121 2.612 14.116 1.00 84.75 103 VAL A N 1
ATOM 852 C CA . VAL A 1 103 ? -11.974 1.152 14.301 1.00 84.75 103 VAL A CA 1
ATOM 853 C C . VAL A 1 103 ? -10.944 0.757 15.370 1.00 84.75 103 VAL A C 1
ATOM 855 O O . VAL A 1 103 ? -10.752 -0.429 15.637 1.00 84.75 103 VAL A O 1
ATOM 858 N N . PHE A 1 104 ? -10.259 1.735 15.962 1.00 88.38 104 PHE A N 1
ATOM 859 C CA . PHE A 1 104 ? -9.305 1.563 17.055 1.00 88.38 104 PHE A CA 1
ATOM 860 C C . PHE A 1 104 ? -9.402 2.743 18.029 1.00 88.38 104 PHE A C 1
ATOM 862 O O . PHE A 1 104 ? -9.864 3.827 17.668 1.00 88.38 104 PHE A O 1
ATOM 869 N N . SER A 1 105 ? -8.982 2.522 19.272 1.00 89.19 105 SER A N 1
ATOM 870 C CA . SER A 1 105 ? -9.038 3.529 20.335 1.00 89.19 105 SER A CA 1
ATOM 871 C C . SER A 1 105 ? -7.980 4.623 20.136 1.00 89.19 105 SER A C 1
ATOM 873 O O . SER A 1 105 ? -6.980 4.417 19.459 1.00 89.19 105 SER A O 1
ATOM 875 N N . ASN A 1 106 ? -8.134 5.795 20.757 1.00 90.19 106 ASN A N 1
ATOM 876 C CA . ASN A 1 106 ? -7.054 6.790 20.765 1.00 90.19 106 ASN A CA 1
ATOM 877 C C . ASN A 1 106 ? -5.871 6.276 21.622 1.00 90.19 106 ASN A C 1
ATOM 879 O O . ASN A 1 106 ? -6.052 6.135 22.836 1.00 90.19 106 ASN A O 1
ATOM 883 N N . PRO A 1 107 ? -4.664 6.042 21.059 1.00 88.81 107 PRO A N 1
ATOM 884 C CA . PRO A 1 107 ? -3.526 5.516 21.819 1.00 88.81 107 PRO A CA 1
ATOM 885 C C . PRO A 1 107 ? -3.034 6.461 22.929 1.00 88.81 107 PRO A C 1
ATOM 887 O O . PRO A 1 107 ? -2.430 6.005 23.898 1.00 88.81 107 PRO A O 1
ATOM 890 N N . PHE A 1 108 ? -3.334 7.759 22.841 1.00 91.38 108 PHE A N 1
ATOM 891 C CA . PHE A 1 108 ? -2.972 8.756 23.856 1.00 91.38 108 PHE A CA 1
ATOM 892 C C . PHE A 1 108 ? -4.002 8.865 24.990 1.00 91.38 108 PHE A C 1
ATOM 894 O O . PHE A 1 108 ? -3.835 9.660 25.915 1.00 91.38 108 PHE A O 1
ATOM 901 N N . SER A 1 109 ? -5.073 8.065 24.943 1.00 89.44 109 SER A N 1
ATOM 902 C CA . SER A 1 109 ? -6.067 8.026 26.011 1.00 89.44 109 SER A CA 1
ATOM 903 C C . SER A 1 109 ? -5.479 7.441 27.300 1.00 89.44 109 SER A C 1
ATOM 905 O O . SER A 1 109 ? -4.770 6.425 27.300 1.00 89.44 109 SER A O 1
ATOM 907 N N . ARG A 1 110 ? -5.820 8.066 28.431 1.00 86.62 110 ARG A N 1
ATOM 908 C CA . ARG A 1 110 ? -5.474 7.566 29.771 1.00 86.62 110 ARG A CA 1
ATOM 909 C C . ARG A 1 110 ? -6.355 6.386 30.206 1.00 86.62 110 ARG A C 1
ATOM 911 O O . ARG A 1 110 ? -5.933 5.619 31.059 1.00 86.62 110 ARG A O 1
ATOM 918 N N . ASN A 1 111 ? -7.511 6.190 29.566 1.00 89.12 111 ASN A N 1
ATOM 919 C CA . ASN A 1 111 ? -8.547 5.232 29.977 1.00 89.12 111 ASN A CA 1
ATOM 920 C C . ASN A 1 111 ? -8.528 3.913 29.180 1.00 89.12 111 ASN A C 1
ATOM 922 O O . ASN A 1 111 ? -9.576 3.312 28.956 1.00 89.12 111 ASN A O 1
ATOM 926 N N . ILE A 1 112 ? -7.361 3.468 28.707 1.00 90.75 112 ILE A N 1
ATOM 927 C CA . ILE A 1 112 ? -7.218 2.208 27.960 1.00 90.75 112 ILE A CA 1
ATOM 928 C C . ILE A 1 112 ? -6.122 1.335 28.563 1.00 90.75 112 ILE A C 1
ATOM 930 O O . ILE A 1 112 ? -5.143 1.833 29.119 1.00 90.75 112 ILE A O 1
ATOM 934 N N . THR A 1 113 ? -6.274 0.020 28.424 1.00 91.75 113 THR A N 1
ATOM 935 C CA . THR A 1 113 ? -5.266 -0.949 28.867 1.00 91.75 113 THR A CA 1
ATOM 936 C C . THR A 1 113 ? -3.993 -0.836 28.025 1.00 91.75 113 THR A C 1
ATOM 938 O O . THR A 1 113 ? -4.035 -0.415 26.866 1.00 91.75 113 THR A O 1
ATOM 941 N N . SER A 1 114 ? -2.850 -1.273 28.564 1.00 89.44 114 SER A N 1
ATOM 942 C CA . SER A 1 114 ? -1.576 -1.279 27.825 1.00 89.44 114 SER A CA 1
ATOM 943 C C . SER A 1 114 ? -1.661 -2.076 26.518 1.00 89.44 114 SER A C 1
ATOM 945 O O . SER A 1 114 ? -1.130 -1.647 25.497 1.00 89.44 114 SER A O 1
ATOM 947 N N . LYS A 1 115 ? -2.397 -3.197 26.519 1.00 87.56 115 LYS A N 1
ATOM 948 C CA . LYS A 1 115 ? -2.628 -4.021 25.322 1.00 87.56 115 LYS A CA 1
ATOM 949 C C . LYS A 1 115 ? -3.392 -3.252 24.238 1.00 87.56 115 LYS A C 1
ATOM 951 O O . LYS A 1 115 ? -2.969 -3.241 23.084 1.00 87.56 115 LYS A O 1
ATOM 956 N N . GLU A 1 116 ? -4.486 -2.581 24.602 1.00 89.62 116 GLU A N 1
ATOM 957 C CA . GLU A 1 116 ? -5.277 -1.789 23.649 1.00 89.62 116 GLU A CA 1
ATOM 958 C C . GLU A 1 116 ? -4.508 -0.552 23.164 1.00 89.62 116 GLU A C 1
ATOM 960 O O . GLU A 1 116 ? -4.620 -0.179 21.994 1.00 89.62 116 GLU A O 1
ATOM 965 N N . ARG A 1 117 ? -3.665 0.044 24.019 1.00 92.94 117 ARG A N 1
ATOM 966 C CA . ARG A 1 117 ? -2.769 1.147 23.645 1.00 92.94 117 ARG A CA 1
ATOM 967 C C . ARG A 1 117 ? -1.772 0.731 22.570 1.00 92.94 117 ARG A C 1
ATOM 969 O O . ARG A 1 117 ? -1.662 1.426 21.565 1.00 92.94 117 ARG A O 1
ATOM 976 N N . ILE A 1 118 ? -1.091 -0.402 22.750 1.00 92.44 118 ILE A N 1
ATOM 977 C CA . ILE A 1 118 ? -0.122 -0.923 21.772 1.00 92.44 118 ILE A CA 1
ATOM 978 C C . ILE A 1 118 ? -0.816 -1.216 20.438 1.00 92.44 118 ILE A C 1
ATOM 980 O O . ILE A 1 118 ? -0.371 -0.733 19.399 1.00 92.44 118 ILE A O 1
ATOM 984 N N . LYS A 1 119 ? -1.947 -1.932 20.462 1.00 91.94 119 LYS A N 1
ATOM 985 C CA . LYS A 1 119 ? -2.756 -2.205 19.262 1.00 91.94 119 LYS A CA 1
ATOM 986 C C . LYS A 1 119 ? -3.138 -0.912 18.534 1.00 91.94 119 LYS A C 1
ATOM 988 O O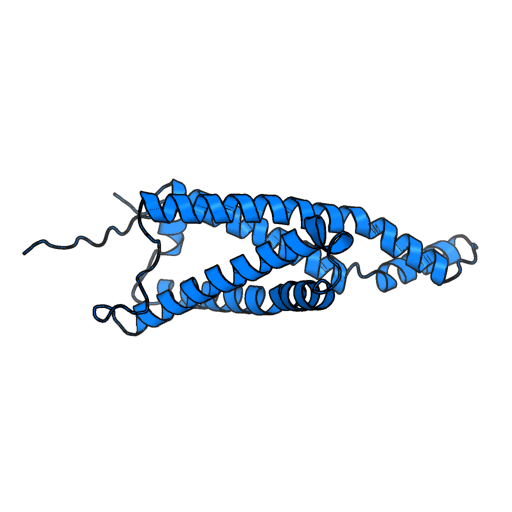 . LYS A 1 119 ? -2.971 -0.806 17.322 1.00 91.94 119 LYS A O 1
ATOM 993 N N . SER A 1 120 ? -3.625 0.079 19.276 1.00 93.56 120 SER A N 1
ATOM 994 C CA . SER A 1 120 ? -4.040 1.373 18.727 1.00 93.56 120 SER A CA 1
ATOM 995 C C . SER A 1 120 ? -2.869 2.170 18.148 1.00 93.56 120 SER A C 1
ATOM 997 O O . SER A 1 120 ? -3.017 2.795 17.102 1.00 93.56 120 SER A O 1
ATOM 999 N N . ALA A 1 121 ? -1.696 2.117 18.783 1.00 95.19 121 ALA A N 1
ATOM 1000 C CA . ALA A 1 121 ? -0.484 2.762 18.288 1.00 95.19 121 ALA A CA 1
ATOM 1001 C C . ALA A 1 121 ? 0.005 2.122 16.981 1.00 95.19 121 ALA A C 1
ATOM 1003 O O . ALA A 1 121 ? 0.320 2.842 16.039 1.00 95.19 121 ALA A O 1
ATOM 1004 N N . ILE A 1 122 ? -0.004 0.786 16.889 1.00 95.50 122 ILE A N 1
ATOM 1005 C CA . ILE A 1 122 ? 0.344 0.061 15.657 1.00 95.50 122 ILE A CA 1
ATOM 1006 C C . ILE A 1 122 ? -0.586 0.478 14.513 1.00 95.50 122 ILE A C 1
ATOM 1008 O O . ILE A 1 122 ? -0.109 0.787 13.422 1.00 95.50 122 ILE A O 1
ATOM 1012 N N . TYR A 1 123 ? -1.900 0.542 14.759 1.00 95.56 123 TYR A N 1
ATOM 1013 C CA . TYR A 1 123 ? -2.839 1.018 13.744 1.00 95.56 123 TYR A CA 1
ATOM 1014 C C . TYR A 1 123 ? -2.577 2.476 13.367 1.00 95.56 123 TYR A C 1
ATOM 1016 O O . TYR A 1 123 ? -2.490 2.772 12.182 1.00 95.56 123 TYR A O 1
ATOM 1024 N N . LEU A 1 124 ? -2.388 3.381 14.329 1.00 96.12 124 LEU A N 1
ATOM 1025 C CA . LEU A 1 124 ? -2.090 4.784 14.031 1.00 96.12 124 LEU A CA 1
ATOM 1026 C C . LEU A 1 124 ? -0.837 4.933 13.152 1.00 96.12 124 LEU A C 1
ATOM 1028 O O . LEU A 1 124 ? -0.885 5.622 12.133 1.00 96.12 124 LEU A O 1
ATOM 1032 N N . ILE A 1 125 ? 0.254 4.251 13.513 1.00 97.12 125 ILE A N 1
ATOM 1033 C CA . ILE A 1 125 ? 1.501 4.244 12.738 1.00 97.12 125 ILE A CA 1
ATOM 1034 C C . ILE A 1 125 ? 1.242 3.712 11.329 1.00 97.12 125 ILE A C 1
ATOM 1036 O O . ILE A 1 125 ? 1.679 4.329 10.363 1.00 97.12 125 ILE A O 1
ATOM 1040 N N . PHE A 1 126 ? 0.473 2.629 11.187 1.00 96.81 126 PHE A N 1
ATOM 1041 C CA . PHE A 1 126 ? 0.098 2.104 9.876 1.00 96.81 126 PHE A CA 1
ATOM 1042 C C . PHE A 1 126 ? -0.627 3.134 9.007 1.00 96.81 126 PHE A C 1
ATOM 1044 O O . PHE A 1 126 ? -0.243 3.308 7.854 1.00 96.81 126 PHE A O 1
ATOM 1051 N N . TYR A 1 127 ? -1.632 3.842 9.534 1.00 96.81 127 TYR A N 1
ATOM 1052 C CA . TYR A 1 127 ? -2.346 4.861 8.753 1.00 96.81 127 TYR A CA 1
ATOM 1053 C C . TYR A 1 127 ? -1.418 6.005 8.326 1.00 96.81 127 TYR A C 1
ATOM 1055 O O . TYR A 1 127 ? -1.499 6.454 7.185 1.00 96.81 127 TYR A O 1
ATOM 1063 N N . ILE A 1 128 ? -0.504 6.440 9.199 1.00 97.75 128 ILE A N 1
ATOM 1064 C CA . ILE A 1 128 ? 0.493 7.469 8.867 1.00 97.75 128 ILE A CA 1
ATOM 1065 C C . ILE A 1 128 ? 1.441 6.968 7.773 1.00 97.75 128 ILE A C 1
ATOM 1067 O O . ILE A 1 128 ? 1.638 7.647 6.766 1.00 97.75 128 ILE A O 1
ATOM 1071 N N . CYS A 1 129 ? 2.007 5.773 7.935 1.00 98.19 129 CYS A N 1
ATOM 1072 C CA . CYS A 1 129 ? 2.907 5.173 6.955 1.00 98.19 129 CYS A CA 1
ATOM 1073 C C . CYS A 1 129 ? 2.219 4.982 5.600 1.00 98.19 129 CYS A C 1
ATOM 1075 O O . CYS A 1 129 ? 2.787 5.358 4.578 1.00 98.19 129 CYS A O 1
ATOM 1077 N N . LEU A 1 130 ? 0.984 4.474 5.592 1.00 97.75 130 LEU A N 1
ATOM 1078 C CA . LEU A 1 130 ? 0.186 4.294 4.382 1.00 97.75 130 LEU A CA 1
ATOM 1079 C C . LEU A 1 130 ? -0.107 5.634 3.696 1.00 97.75 130 LEU A C 1
ATOM 1081 O O . LEU A 1 130 ? 0.046 5.747 2.480 1.00 97.75 130 LEU A O 1
ATOM 1085 N N . PHE A 1 131 ? -0.466 6.668 4.462 1.00 98.25 131 PHE A N 1
ATOM 1086 C CA . PHE A 1 131 ? -0.621 8.018 3.927 1.00 98.25 131 PHE A CA 1
ATOM 1087 C C . PHE A 1 131 ? 0.666 8.504 3.256 1.00 98.25 131 PHE A C 1
ATOM 1089 O O . PHE A 1 131 ? 0.616 8.963 2.117 1.00 98.25 131 PHE A O 1
ATOM 1096 N N . LEU A 1 132 ? 1.820 8.355 3.914 1.00 98.25 132 LEU A N 1
ATOM 1097 C CA . LEU A 1 132 ? 3.109 8.743 3.342 1.00 98.25 132 LEU A CA 1
ATOM 1098 C C . LEU A 1 132 ? 3.425 7.958 2.060 1.00 98.25 132 LEU A C 1
ATOM 1100 O O . LEU A 1 132 ? 3.906 8.564 1.100 1.00 98.25 132 LEU A O 1
ATOM 1104 N N . SER A 1 133 ? 3.122 6.652 1.987 1.00 97.94 133 SER A N 1
ATOM 1105 C CA . SER A 1 133 ? 3.298 5.869 0.749 1.00 97.94 133 SER A CA 1
ATOM 1106 C C . SER A 1 133 ? 2.456 6.438 -0.386 1.00 97.94 133 SER A C 1
ATOM 1108 O O . SER A 1 133 ? 2.962 6.662 -1.485 1.00 97.94 133 SER A O 1
ATOM 1110 N N . LEU A 1 134 ? 1.170 6.672 -0.121 1.00 98.25 134 LEU A N 1
ATOM 1111 C CA . LEU A 1 134 ? 0.212 7.119 -1.127 1.00 98.25 134 LEU A CA 1
ATOM 1112 C C . LEU A 1 134 ? 0.520 8.542 -1.591 1.00 98.25 134 LEU A C 1
ATOM 1114 O O . LEU A 1 134 ? 0.531 8.810 -2.790 1.00 98.25 134 LEU A O 1
ATOM 1118 N N . PHE A 1 135 ? 0.837 9.433 -0.652 1.00 97.75 135 PHE A N 1
ATOM 1119 C CA . PHE A 1 135 ? 1.218 10.810 -0.935 1.00 97.75 135 PHE A CA 1
ATOM 1120 C C . PHE A 1 135 ? 2.483 10.876 -1.794 1.00 97.75 135 PHE A C 1
ATOM 1122 O O . PHE A 1 135 ? 2.486 11.507 -2.849 1.00 97.75 135 PHE A O 1
ATOM 1129 N N . THR A 1 136 ? 3.546 10.173 -1.392 1.00 97.88 136 THR A N 1
ATOM 1130 C CA . THR A 1 136 ? 4.805 10.148 -2.153 1.00 97.88 136 THR A CA 1
ATOM 1131 C C . THR A 1 136 ? 4.641 9.486 -3.523 1.00 97.88 136 THR A C 1
ATOM 1133 O O . THR A 1 136 ? 5.188 9.981 -4.508 1.00 97.88 136 THR A O 1
ATOM 1136 N N . GLY A 1 137 ? 3.833 8.427 -3.631 1.00 97.19 137 GLY A N 1
ATOM 1137 C CA . GLY A 1 137 ? 3.521 7.770 -4.903 1.00 97.19 137 GLY A CA 1
ATOM 1138 C C . GLY A 1 137 ? 2.759 8.685 -5.865 1.00 97.19 137 GLY A C 1
ATOM 1139 O O . GLY A 1 137 ? 3.141 8.830 -7.030 1.00 97.19 137 GLY A O 1
ATOM 1140 N N . ALA A 1 138 ? 1.726 9.368 -5.363 1.00 97.06 138 ALA A N 1
ATOM 1141 C CA . ALA A 1 138 ? 0.977 10.361 -6.125 1.00 97.06 138 ALA A CA 1
ATOM 1142 C C . ALA A 1 138 ? 1.875 11.531 -6.554 1.00 97.06 138 ALA A C 1
ATOM 1144 O O . ALA A 1 138 ? 1.842 11.922 -7.722 1.00 97.06 138 ALA A O 1
ATOM 1145 N N . TYR A 1 139 ? 2.737 12.030 -5.659 1.00 96.50 139 TYR A N 1
ATOM 1146 C CA . TYR A 1 139 ? 3.700 13.087 -5.970 1.00 96.50 139 TYR A CA 1
ATOM 1147 C C . TYR A 1 139 ? 4.601 12.696 -7.143 1.00 96.50 139 TYR A C 1
ATOM 1149 O O . TYR A 1 139 ? 4.690 13.435 -8.122 1.00 96.50 139 TYR A O 1
ATOM 1157 N N . ILE A 1 140 ? 5.236 11.519 -7.084 1.00 96.06 140 ILE A N 1
ATOM 1158 C CA . ILE A 1 140 ? 6.145 11.016 -8.130 1.00 96.06 140 ILE A CA 1
ATOM 1159 C C . ILE A 1 140 ? 5.466 11.030 -9.501 1.00 96.06 140 ILE A C 1
ATOM 1161 O O . ILE A 1 140 ? 6.094 11.395 -10.497 1.00 96.06 140 ILE A O 1
ATOM 1165 N N . LYS A 1 141 ? 4.188 10.638 -9.559 1.00 94.94 141 LYS A N 1
ATOM 1166 C CA . LYS A 1 141 ? 3.460 10.496 -10.820 1.00 94.94 141 LYS A CA 1
ATOM 1167 C C . LYS A 1 141 ? 2.865 11.806 -11.340 1.00 94.94 141 LYS A C 1
ATOM 1169 O O . LYS A 1 141 ? 2.889 12.015 -12.551 1.00 94.94 141 LYS A O 1
ATOM 1174 N N . LEU A 1 142 ? 2.325 12.647 -10.459 1.00 93.88 142 LEU A N 1
ATOM 1175 C CA . LEU A 1 142 ? 1.547 13.834 -10.832 1.00 93.88 142 LEU A CA 1
ATOM 1176 C C . LEU A 1 142 ? 2.382 15.117 -10.850 1.00 93.88 142 LEU A C 1
ATOM 1178 O O . LEU A 1 142 ? 2.180 15.970 -11.704 1.00 93.88 142 LEU A O 1
ATOM 1182 N N . VAL A 1 143 ? 3.326 15.247 -9.918 1.00 91.81 143 VAL A N 1
ATOM 1183 C CA . VAL A 1 143 ? 4.031 16.510 -9.639 1.00 91.81 143 VAL A CA 1
ATOM 1184 C C . VAL A 1 143 ? 5.522 16.401 -9.943 1.00 91.81 143 VAL A C 1
ATOM 1186 O O . VAL A 1 143 ? 6.145 17.371 -10.365 1.00 91.81 143 VAL A O 1
ATOM 1189 N N . GLY A 1 144 ? 6.103 15.210 -9.796 1.00 88.88 144 GLY A N 1
ATOM 1190 C CA . GLY A 1 144 ? 7.546 14.982 -9.833 1.00 88.88 144 GLY A CA 1
ATOM 1191 C C . GLY A 1 144 ? 8.255 15.428 -11.114 1.00 88.88 144 GLY A C 1
ATOM 1192 O O . GLY A 1 144 ? 9.433 15.766 -11.057 1.00 88.88 144 GLY A O 1
ATOM 1193 N N . LYS A 1 145 ? 7.548 15.468 -12.252 1.00 86.69 145 LYS A N 1
ATOM 1194 C CA . LYS A 1 145 ? 8.087 16.003 -13.515 1.00 86.69 145 LYS A CA 1
ATOM 1195 C C . LYS A 1 145 ? 8.143 17.533 -13.552 1.00 86.69 145 LYS A C 1
ATOM 1197 O O . LYS A 1 145 ? 9.004 18.075 -14.228 1.00 86.69 145 LYS A O 1
ATOM 1202 N N . VAL A 1 146 ? 7.223 18.201 -12.858 1.00 88.44 146 VAL A N 1
ATOM 1203 C CA . VAL A 1 146 ? 7.086 19.667 -12.838 1.00 88.44 146 VAL A CA 1
ATOM 1204 C C . VAL A 1 146 ? 7.947 20.275 -11.729 1.00 88.44 146 VAL A C 1
ATOM 1206 O O . VAL A 1 146 ? 8.585 21.299 -11.939 1.00 88.44 146 VAL A O 1
ATOM 1209 N N . TYR A 1 147 ? 8.029 19.612 -10.571 1.00 89.06 147 TYR A N 1
ATOM 1210 C CA . TYR A 1 147 ? 8.820 20.056 -9.420 1.00 89.06 147 TYR A CA 1
ATOM 1211 C C . TYR A 1 147 ? 9.830 18.975 -9.000 1.00 89.06 147 TYR A C 1
ATOM 1213 O O . TYR A 1 147 ? 9.579 18.190 -8.075 1.00 89.06 147 TYR A O 1
ATOM 1221 N N . PRO A 1 148 ? 10.995 18.902 -9.669 1.00 89.31 148 PRO A N 1
ATOM 1222 C CA . PRO A 1 148 ? 11.968 17.836 -9.443 1.00 89.31 148 PRO A CA 1
ATOM 1223 C C . PRO A 1 148 ? 12.756 17.985 -8.132 1.00 89.31 148 PRO A C 1
ATOM 1225 O O . PRO A 1 148 ? 13.337 17.003 -7.674 1.00 89.31 148 PRO A O 1
ATOM 1228 N N . GLY A 1 149 ? 12.748 19.169 -7.501 1.00 93.00 149 GLY A N 1
ATOM 1229 C CA . GLY A 1 149 ? 13.600 19.505 -6.349 1.00 93.00 149 GLY A CA 1
ATOM 1230 C C . GLY A 1 149 ? 13.495 18.552 -5.151 1.00 93.00 149 GLY A C 1
ATOM 1231 O O . GLY A 1 149 ? 14.470 18.366 -4.434 1.00 93.00 149 GLY A O 1
ATOM 1232 N N . VAL A 1 150 ? 12.350 17.882 -4.971 1.00 93.31 150 VAL A N 1
ATOM 1233 C CA . VAL A 1 150 ? 12.148 16.872 -3.910 1.00 93.31 150 VAL A CA 1
ATOM 1234 C C . VAL A 1 150 ? 11.861 15.465 -4.446 1.00 93.31 150 VAL A C 1
ATOM 1236 O O . VAL A 1 150 ? 11.553 14.557 -3.675 1.00 93.31 150 VAL A O 1
ATOM 1239 N N . TYR A 1 151 ? 11.979 15.235 -5.759 1.00 93.88 151 TYR A N 1
ATOM 1240 C CA . TYR A 1 151 ? 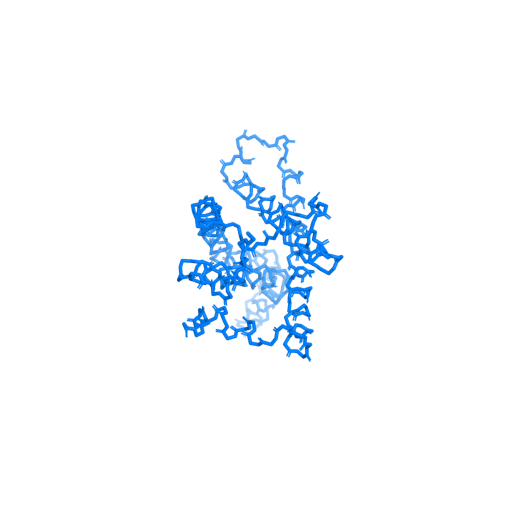11.640 13.952 -6.389 1.00 93.88 151 TYR A CA 1
ATOM 1241 C C . TYR A 1 151 ? 12.438 12.780 -5.804 1.00 93.88 151 TYR A C 1
ATOM 1243 O O . TYR A 1 151 ? 11.872 11.723 -5.521 1.00 93.88 151 TYR A O 1
ATOM 1251 N N . ALA A 1 152 ? 13.744 12.969 -5.593 1.00 94.19 152 ALA A N 1
ATOM 1252 C CA . ALA A 1 152 ? 14.614 11.937 -5.033 1.00 94.19 152 ALA A CA 1
ATOM 1253 C C . ALA A 1 152 ? 14.194 11.550 -3.607 1.00 94.19 152 ALA A C 1
ATOM 1255 O O . ALA A 1 152 ? 14.094 10.361 -3.308 1.00 94.19 152 ALA A O 1
ATOM 1256 N N . ALA A 1 153 ? 13.871 12.537 -2.765 1.00 94.94 153 ALA A N 1
ATOM 1257 C CA . ALA A 1 153 ? 13.385 12.307 -1.407 1.00 94.94 153 ALA A CA 1
ATOM 1258 C C . ALA A 1 153 ? 12.034 11.576 -1.410 1.00 94.94 153 ALA A C 1
ATOM 1260 O O . ALA A 1 153 ? 11.890 10.547 -0.751 1.00 94.94 153 ALA A O 1
ATOM 1261 N N . MET A 1 154 ? 11.074 12.037 -2.221 1.00 97.06 154 MET A N 1
ATOM 1262 C CA . MET A 1 154 ? 9.755 11.404 -2.346 1.00 97.06 154 MET A CA 1
ATOM 1263 C C . MET A 1 154 ? 9.868 9.958 -2.827 1.00 97.06 154 MET A C 1
ATOM 1265 O O . MET A 1 154 ? 9.261 9.060 -2.248 1.00 97.06 154 MET A O 1
ATOM 1269 N N . LYS A 1 155 ? 10.701 9.702 -3.842 1.00 96.19 155 LYS A N 1
ATOM 1270 C CA . LYS A 1 155 ? 10.993 8.348 -4.321 1.00 96.19 155 LYS A CA 1
ATOM 1271 C C . LYS A 1 155 ? 11.672 7.497 -3.252 1.00 96.19 155 LYS A C 1
ATOM 1273 O O . LYS A 1 155 ? 11.315 6.331 -3.118 1.00 96.19 155 LYS A O 1
ATOM 1278 N N . GLY A 1 156 ? 12.615 8.058 -2.498 1.00 96.06 156 GLY A N 1
ATOM 1279 C CA . GLY A 1 156 ? 13.279 7.374 -1.390 1.00 96.06 156 GLY A CA 1
ATOM 1280 C C . GLY A 1 156 ? 12.277 6.903 -0.338 1.00 96.06 156 GLY A C 1
ATOM 1281 O O . GLY A 1 156 ? 12.207 5.710 -0.050 1.00 96.06 156 GLY A O 1
ATOM 1282 N N . VAL A 1 157 ? 11.430 7.812 0.150 1.00 96.75 157 VAL A N 1
ATOM 1283 C CA . VAL A 1 157 ? 10.367 7.498 1.119 1.00 96.75 157 VAL A CA 1
ATOM 1284 C C . VAL A 1 157 ? 9.370 6.487 0.548 1.00 96.75 157 VAL A C 1
ATOM 1286 O O . VAL A 1 157 ? 8.994 5.536 1.233 1.00 96.75 157 VAL A O 1
ATOM 1289 N N . HIS A 1 158 ? 8.971 6.642 -0.716 1.00 97.75 158 HIS A N 1
ATOM 1290 C CA . HIS A 1 158 ? 8.029 5.728 -1.356 1.00 97.75 158 HIS A CA 1
ATOM 1291 C C . HIS A 1 158 ? 8.592 4.309 -1.473 1.00 97.75 158 HIS A C 1
ATOM 1293 O O . HIS A 1 158 ? 7.887 3.344 -1.206 1.00 97.75 158 HIS A O 1
ATOM 1299 N N . VAL A 1 159 ? 9.867 4.148 -1.832 1.00 96.19 159 VAL A N 1
ATOM 1300 C CA . VAL A 1 159 ? 10.505 2.823 -1.935 1.00 96.19 159 VAL A CA 1
ATOM 1301 C C . VAL A 1 159 ? 10.599 2.146 -0.565 1.00 96.19 159 VAL A C 1
ATOM 1303 O O . VAL A 1 159 ? 10.374 0.940 -0.471 1.00 96.19 159 VAL A O 1
ATOM 1306 N N . GLN A 1 160 ? 10.841 2.914 0.505 1.00 96.12 160 GLN A N 1
ATOM 1307 C CA . GLN A 1 160 ? 10.837 2.393 1.878 1.00 96.12 160 GLN A CA 1
ATOM 1308 C C . GLN A 1 160 ? 9.470 1.839 2.310 1.00 96.12 160 GLN A C 1
ATOM 1310 O O . GLN A 1 160 ? 9.397 1.078 3.277 1.00 96.12 160 GLN A O 1
ATOM 1315 N N . SER A 1 161 ? 8.398 2.150 1.567 1.00 96.12 161 SER A N 1
ATOM 1316 C CA . SER A 1 161 ? 7.067 1.604 1.834 1.00 96.12 161 SER A CA 1
ATOM 1317 C C . SER A 1 161 ? 6.977 0.101 1.816 1.00 96.12 161 SER A C 1
ATOM 1319 O O . SER A 1 161 ? 6.198 -0.450 2.590 1.00 96.12 161 SER A O 1
ATOM 1321 N N . LEU A 1 162 ? 7.817 -0.570 1.033 1.00 96.00 162 LEU A N 1
ATOM 1322 C CA . LEU A 1 162 ? 7.871 -2.022 1.033 1.00 96.00 162 LEU A CA 1
ATOM 1323 C C . LEU A 1 162 ? 8.137 -2.568 2.446 1.00 96.00 162 LEU A C 1
ATOM 1325 O O . LEU A 1 162 ? 7.424 -3.456 2.906 1.00 96.00 162 LEU A O 1
ATOM 1329 N N . TYR A 1 163 ? 9.116 -2.005 3.157 1.00 95.75 163 TYR A N 1
ATOM 1330 C CA . TYR A 1 163 ? 9.575 -2.554 4.433 1.00 95.75 163 TYR A CA 1
ATOM 1331 C C . TYR A 1 163 ? 8.560 -2.358 5.555 1.00 95.75 163 TYR A C 1
ATOM 1333 O O . TYR A 1 163 ? 8.217 -3.324 6.237 1.00 95.75 163 TYR A O 1
ATOM 1341 N N . TYR A 1 164 ? 8.020 -1.146 5.729 1.00 95.06 164 TYR A N 1
ATOM 1342 C CA . TYR A 1 164 ? 7.002 -0.938 6.763 1.00 95.06 164 TYR A CA 1
ATOM 1343 C C . TYR A 1 164 ? 5.672 -1.621 6.426 1.00 95.06 164 TYR A C 1
ATOM 1345 O O . TYR A 1 164 ? 4.962 -2.033 7.340 1.00 95.06 164 TYR A O 1
ATOM 1353 N N . SER A 1 165 ? 5.346 -1.799 5.140 1.00 96.88 165 SER A N 1
ATOM 1354 C CA . SER A 1 165 ? 4.155 -2.549 4.719 1.00 96.88 165 SER A CA 1
ATOM 1355 C C . SER A 1 165 ? 4.263 -4.019 5.105 1.00 96.88 165 SER A C 1
ATOM 1357 O O . SER A 1 165 ? 3.338 -4.566 5.703 1.00 96.88 165 SER A O 1
ATOM 1359 N N . LEU A 1 166 ? 5.408 -4.648 4.820 1.00 96.94 166 LEU A N 1
ATOM 1360 C CA . LEU A 1 166 ? 5.672 -6.031 5.218 1.00 96.94 166 LEU A CA 1
ATOM 1361 C C . LEU A 1 166 ? 5.693 -6.175 6.742 1.00 96.94 166 LEU A C 1
ATOM 1363 O O . LEU A 1 166 ? 5.018 -7.055 7.273 1.00 96.94 166 LEU A O 1
ATOM 1367 N N . ALA A 1 167 ? 6.390 -5.282 7.452 1.00 97.44 167 ALA A N 1
ATOM 1368 C CA . ALA A 1 167 ? 6.419 -5.286 8.914 1.00 97.44 167 ALA A CA 1
ATOM 1369 C C . ALA A 1 167 ? 5.007 -5.183 9.514 1.00 97.44 167 ALA A C 1
ATOM 1371 O O . ALA A 1 167 ? 4.660 -5.947 10.415 1.00 97.44 167 ALA A O 1
ATOM 1372 N N . PHE A 1 168 ? 4.163 -4.293 8.981 1.00 97.38 168 PHE A N 1
ATOM 1373 C CA . PHE A 1 168 ? 2.777 -4.176 9.420 1.00 97.38 168 PHE A CA 1
ATOM 1374 C C . PHE A 1 168 ? 1.969 -5.446 9.148 1.00 97.38 168 PHE A C 1
ATOM 1376 O O . PHE A 1 168 ? 1.247 -5.879 10.040 1.00 97.38 168 PHE A O 1
ATOM 1383 N N . ILE A 1 169 ? 2.091 -6.065 7.967 1.00 97.25 169 ILE A N 1
ATOM 1384 C CA . ILE A 1 169 ? 1.382 -7.318 7.656 1.00 97.25 169 ILE A CA 1
ATOM 1385 C C . ILE A 1 169 ? 1.747 -8.403 8.673 1.00 97.25 169 ILE A C 1
ATOM 1387 O O . ILE A 1 169 ? 0.848 -9.022 9.241 1.00 97.25 169 ILE A O 1
ATOM 1391 N N . PHE A 1 170 ? 3.038 -8.597 8.959 1.00 97.56 170 PHE A N 1
ATOM 1392 C CA . PHE A 1 170 ? 3.475 -9.579 9.954 1.00 97.56 170 PHE A CA 1
ATOM 1393 C C . PHE A 1 170 ? 2.924 -9.272 11.348 1.00 97.56 170 PHE A C 1
ATOM 1395 O O . PHE A 1 170 ? 2.355 -10.158 11.983 1.00 97.56 170 PHE A O 1
ATOM 1402 N N . LEU A 1 171 ? 3.030 -8.022 11.810 1.00 96.75 171 LEU A N 1
ATOM 1403 C CA . LEU A 1 171 ? 2.489 -7.609 13.109 1.00 96.75 171 LEU A CA 1
ATOM 1404 C C . LEU A 1 171 ? 0.967 -7.777 13.182 1.00 96.75 171 LEU A C 1
ATOM 1406 O O . LEU A 1 171 ? 0.439 -8.212 14.205 1.00 96.75 171 LEU A O 1
ATOM 1410 N N . HIS A 1 172 ? 0.259 -7.456 12.102 1.00 95.62 172 HIS A N 1
ATOM 1411 C CA . HIS A 1 172 ? -1.190 -7.562 12.017 1.00 95.62 172 HIS A CA 1
ATOM 1412 C C . HIS A 1 172 ? -1.651 -9.022 12.075 1.00 95.62 172 HIS A C 1
ATOM 1414 O O . HIS A 1 172 ? -2.527 -9.351 12.874 1.00 95.62 172 HIS A O 1
ATOM 1420 N N . LEU A 1 173 ? -1.029 -9.907 11.289 1.00 96.19 173 LEU A N 1
ATOM 1421 C CA . LEU A 1 173 ? -1.343 -11.337 11.274 1.00 96.19 173 LEU A CA 1
ATOM 1422 C C . LEU A 1 173 ? -0.933 -12.031 12.580 1.00 96.19 173 LEU A C 1
ATOM 1424 O O . LEU A 1 173 ? -1.709 -12.815 13.119 1.00 96.19 173 LEU A O 1
ATOM 1428 N N . ALA A 1 174 ? 0.234 -11.708 13.143 1.00 95.38 174 ALA A N 1
ATOM 1429 C CA . ALA A 1 174 ? 0.642 -12.228 14.448 1.00 95.38 174 ALA A CA 1
ATOM 1430 C C . ALA A 1 174 ? -0.332 -11.784 15.549 1.00 95.38 174 ALA A C 1
ATOM 1432 O O . ALA A 1 174 ? -0.789 -12.601 16.348 1.00 95.38 174 ALA A O 1
ATOM 1433 N N . GLY A 1 175 ? -0.720 -10.504 15.553 1.00 92.62 175 GLY A N 1
ATOM 1434 C CA . GLY A 1 175 ? -1.730 -9.979 16.468 1.00 92.62 175 GLY A CA 1
ATOM 1435 C C . GLY A 1 175 ? -3.086 -10.674 16.321 1.00 92.62 175 GLY A C 1
ATOM 1436 O O . GLY A 1 175 ? -3.750 -10.920 17.327 1.00 92.62 175 GLY A O 1
ATOM 1437 N N . LEU A 1 176 ? -3.470 -11.034 15.093 1.00 92.75 176 LEU A N 1
ATOM 1438 C CA . LEU A 1 176 ? -4.693 -11.777 14.793 1.00 92.75 176 LEU A CA 1
ATOM 1439 C C . LEU A 1 176 ? -4.662 -13.194 15.377 1.00 92.75 176 LEU A C 1
ATOM 1441 O O . LEU A 1 176 ? -5.594 -13.585 16.076 1.00 92.75 176 LEU A O 1
ATOM 1445 N N . VAL A 1 177 ? -3.575 -13.934 15.143 1.00 94.25 177 VAL A N 1
ATOM 1446 C CA . VAL A 1 177 ? -3.385 -15.294 15.673 1.00 94.25 177 VAL A CA 1
ATOM 1447 C C . VAL A 1 177 ? -3.386 -15.284 17.202 1.00 94.25 177 VAL A C 1
ATOM 1449 O O . VAL A 1 177 ? -4.108 -16.058 17.827 1.00 94.25 177 VAL A O 1
ATOM 1452 N N . LEU A 1 178 ? -2.648 -14.355 17.819 1.00 92.38 178 LEU A N 1
ATOM 1453 C CA . LEU A 1 178 ? -2.608 -14.212 19.277 1.00 92.38 178 LEU A CA 1
ATOM 1454 C C . LEU A 1 178 ? -3.973 -13.829 19.870 1.00 92.38 178 LEU A C 1
ATOM 1456 O O . LEU A 1 178 ? -4.312 -14.268 20.969 1.00 92.38 178 LEU A O 1
ATOM 1460 N N . ALA A 1 179 ? -4.762 -13.007 19.171 1.00 89.75 179 ALA A N 1
ATOM 1461 C CA . ALA A 1 179 ? -6.115 -12.654 19.596 1.00 89.75 179 ALA A CA 1
ATOM 1462 C C . ALA A 1 179 ? -7.058 -13.865 19.552 1.00 89.75 179 ALA A C 1
ATOM 1464 O O . ALA A 1 179 ? -7.778 -14.103 20.523 1.00 89.75 179 ALA A O 1
ATOM 1465 N N . GLU A 1 180 ? -6.992 -14.651 18.475 1.00 89.75 180 GLU A N 1
ATOM 1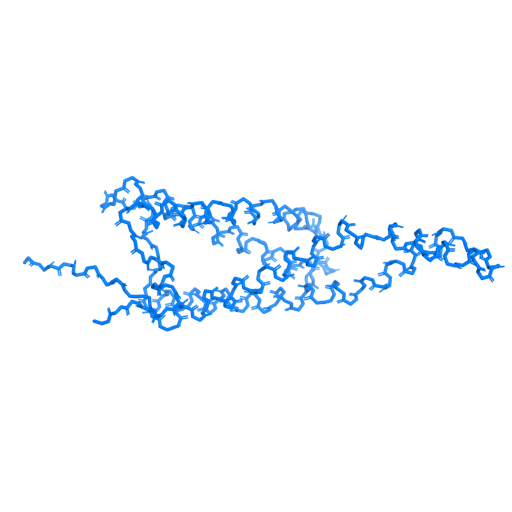466 C CA . GLU A 1 180 ? -7.838 -15.827 18.250 1.00 89.75 180 GLU A CA 1
ATOM 1467 C C . GLU A 1 180 ? -7.504 -16.987 19.206 1.00 89.75 180 GLU A C 1
ATOM 1469 O O . GLU A 1 180 ? -8.400 -17.685 19.678 1.00 89.75 180 GLU A O 1
ATOM 1474 N N . MET A 1 181 ? -6.227 -17.166 19.556 1.00 91.81 181 MET A N 1
ATOM 1475 C CA . MET A 1 181 ? -5.799 -18.142 20.570 1.00 91.81 181 MET A CA 1
ATOM 1476 C C . MET A 1 181 ? -6.072 -17.669 22.003 1.00 91.81 181 MET A C 1
ATOM 1478 O O . MET A 1 181 ? -6.183 -18.482 22.920 1.00 91.81 181 MET A O 1
ATOM 1482 N N . GLY A 1 182 ? -6.148 -16.355 22.201 1.00 87.06 182 GLY A N 1
ATOM 1483 C CA . GLY A 1 182 ? -6.287 -15.729 23.505 1.00 87.06 182 GLY A CA 1
ATOM 1484 C C . GLY A 1 182 ? -7.732 -15.411 23.882 1.00 87.06 182 GLY A C 1
ATOM 1485 O O . GLY A 1 182 ? -8.654 -16.216 23.750 1.00 87.06 182 GLY A O 1
ATOM 1486 N N . THR A 1 183 ? -7.908 -14.206 24.421 1.00 77.94 183 THR A N 1
ATOM 1487 C CA . THR A 1 183 ? -9.160 -13.746 25.031 1.00 77.94 183 THR A CA 1
ATOM 1488 C C . THR A 1 183 ? -10.130 -13.084 24.054 1.00 77.94 183 THR A C 1
ATOM 1490 O O . THR A 1 183 ? -11.267 -12.829 24.435 1.00 77.94 183 THR A O 1
ATOM 1493 N N . ASP A 1 184 ? -9.713 -12.800 22.815 1.00 82.25 184 ASP A N 1
ATOM 1494 C CA . ASP A 1 184 ? -10.517 -12.068 21.826 1.00 82.25 184 ASP A CA 1
ATOM 1495 C C . ASP A 1 184 ? -10.881 -12.955 20.624 1.00 82.25 184 ASP A C 1
ATOM 1497 O O . ASP A 1 184 ? -10.633 -12.627 19.462 1.00 82.25 184 ASP A O 1
ATOM 1501 N N . LYS A 1 185 ? -11.458 -14.122 20.934 1.00 86.62 185 LYS A N 1
ATOM 1502 C CA . LYS A 1 185 ? -11.831 -15.148 19.953 1.00 86.62 185 LYS A CA 1
ATOM 1503 C C . LYS A 1 185 ? -12.885 -14.648 18.969 1.00 86.62 185 LYS A C 1
ATOM 1505 O O . LYS A 1 185 ? -13.750 -13.835 19.311 1.00 86.62 185 LYS A O 1
ATOM 1510 N N . GLY A 1 186 ? -12.855 -15.175 17.750 1.00 88.19 186 GLY A N 1
ATOM 1511 C CA . GLY A 1 186 ? -13.804 -14.863 16.690 1.00 88.19 186 GLY A CA 1
ATOM 1512 C C . GLY A 1 186 ? -13.581 -13.503 16.031 1.00 88.19 186 GLY A C 1
ATOM 1513 O O . GLY A 1 186 ? -14.481 -13.026 15.337 1.00 88.19 186 GLY A O 1
ATOM 1514 N N . ILE A 1 187 ? -12.424 -12.862 16.219 1.00 88.62 187 ILE A N 1
ATOM 1515 C CA . ILE A 1 187 ? -12.129 -11.556 15.612 1.00 88.62 187 ILE A CA 1
ATOM 1516 C C . ILE A 1 187 ? -12.096 -11.645 14.080 1.00 88.62 187 ILE A C 1
ATOM 1518 O O . ILE A 1 187 ? -12.634 -10.764 13.405 1.00 88.62 187 ILE A O 1
ATOM 1522 N N . ILE A 1 188 ? -11.580 -12.755 13.536 1.00 90.38 188 ILE A N 1
ATOM 1523 C CA . ILE A 1 188 ? -11.595 -13.043 12.093 1.00 90.38 188 ILE A CA 1
ATOM 1524 C C . ILE A 1 188 ? -13.040 -13.142 11.608 1.00 90.38 188 ILE A C 1
ATOM 1526 O O . ILE A 1 188 ? -13.447 -12.456 10.670 1.00 90.38 188 ILE A O 1
ATOM 1530 N N . SER A 1 189 ? -13.845 -13.956 12.295 1.00 90.94 189 SER A N 1
ATOM 1531 C CA . SER A 1 189 ? -15.247 -14.164 11.936 1.00 90.94 189 SER A CA 1
ATOM 1532 C C . SER A 1 189 ? -16.046 -12.862 11.992 1.00 90.94 189 SER A C 1
ATOM 1534 O O . SER A 1 189 ? -16.846 -12.595 11.096 1.00 90.94 189 SER A O 1
ATOM 1536 N N . ARG A 1 190 ? -15.788 -11.994 12.977 1.00 91.25 190 ARG A N 1
ATOM 1537 C CA . ARG A 1 190 ? -16.399 -10.661 13.043 1.00 91.25 190 ARG A CA 1
ATOM 1538 C C . ARG A 1 190 ? -15.996 -9.768 11.873 1.00 91.25 190 ARG A C 1
ATOM 1540 O O . ARG A 1 190 ? -16.847 -9.037 11.372 1.00 91.25 190 ARG A O 1
ATOM 1547 N N . MET A 1 191 ? -14.744 -9.820 11.421 1.00 92.44 191 MET A N 1
ATOM 1548 C CA . MET A 1 191 ? -14.281 -9.031 10.270 1.00 92.44 191 MET A CA 1
ATOM 1549 C C . MET A 1 191 ? -14.895 -9.498 8.941 1.00 92.44 191 MET A C 1
ATOM 1551 O O . MET A 1 191 ? -15.031 -8.707 8.010 1.00 92.44 191 MET A O 1
ATOM 1555 N N . ILE A 1 192 ? -15.315 -10.760 8.851 1.00 91.88 192 ILE A N 1
ATOM 1556 C CA . ILE A 1 192 ? -15.996 -11.301 7.667 1.00 91.88 192 ILE A CA 1
ATOM 1557 C C . ILE A 1 192 ? -17.511 -11.054 7.773 1.00 91.88 192 ILE A C 1
ATOM 1559 O O . ILE A 1 192 ? -18.109 -10.355 6.952 1.00 91.88 192 ILE A O 1
ATOM 1563 N N . HIS A 1 193 ? -18.134 -11.555 8.838 1.00 90.31 193 HIS A N 1
ATOM 1564 C CA . HIS A 1 193 ? -19.591 -11.646 8.962 1.00 90.31 193 HIS A CA 1
ATOM 1565 C C . HIS A 1 193 ? -20.230 -10.455 9.690 1.00 90.31 193 HIS A C 1
ATOM 1567 O O . HIS A 1 193 ? -21.413 -10.185 9.504 1.00 90.31 193 HIS A O 1
ATOM 1573 N N . GLY A 1 194 ? -19.463 -9.698 10.479 1.00 82.38 194 GLY A N 1
ATOM 1574 C CA . GLY A 1 194 ? -19.967 -8.575 11.278 1.00 82.38 194 GLY A CA 1
ATOM 1575 C C . GLY A 1 194 ? -20.259 -8.880 12.738 1.00 82.38 194 GLY A C 1
ATOM 1576 O O . GLY A 1 194 ? -20.613 -7.954 13.450 1.00 82.38 194 GLY A O 1
ATOM 1577 N N . GLY A 1 195 ? -20.066 -10.119 13.202 1.00 74.06 195 GLY A N 1
ATOM 1578 C CA . GLY A 1 195 ? -20.488 -10.555 14.540 1.00 74.06 195 GLY A CA 1
ATOM 1579 C C . GLY A 1 195 ? -21.982 -10.894 14.584 1.00 74.06 195 GLY A C 1
ATOM 1580 O O . GLY A 1 195 ? -22.759 -10.370 13.788 1.00 74.06 195 GLY A O 1
ATOM 1581 N N . ARG A 1 196 ? -22.382 -11.823 15.463 1.00 54.38 196 ARG A N 1
ATOM 1582 C CA . ARG A 1 196 ? -23.806 -12.139 15.677 1.00 54.38 196 ARG A CA 1
ATOM 1583 C C . ARG A 1 196 ? -24.490 -10.941 16.352 1.00 54.38 196 ARG A C 1
ATOM 1585 O O . ARG A 1 196 ? -23.870 -10.319 17.215 1.00 54.38 196 ARG A O 1
ATOM 1592 N N . GLN A 1 197 ? -25.710 -10.622 15.910 1.00 45.28 197 GLN A N 1
ATOM 1593 C CA . GLN A 1 197 ? -26.641 -9.766 16.654 1.00 45.28 197 GLN A CA 1
ATOM 1594 C C . GLN A 1 197 ? -27.059 -10.461 17.948 1.00 45.28 197 GLN A C 1
ATOM 1596 O O . GLN A 1 197 ? -27.145 -11.712 17.920 1.00 45.28 197 GLN A O 1
#

pLDDT: mean 91.27, std 12.85, range [29.39, 98.69]

=== Feature glossary ===
The record interleaves many kinds of information about one protein. Here is each kind framed as the question it answers.

Q: What known structures does this most resemble?
A: Structural nearest neighbors (via Foldseek easy-search vs the PDB). Reported per hit: target PDB id, E-value, and alignment TM-score. A TM-score above ~0.5 is the conventional threshold for 'same fold'.

Q: Where is each backbone atom in 3D?
A: The mmCIF table is the protein's shape written out atom by atom. For each backbone N, Cα, C, and carbonyl O, it records an (x, y, z) coordinate triple in Å plus the residue type, chain letter, and residue number.

Q: What are the backbone torsion angles?
A: The φ/ψ torsion pair specifies the backbone conformation at each residue. φ rotates about the N–Cα bond, ψ about the Cα–C bond. Steric clashes forbid most of the (φ, ψ) plane — the allowed regions (α-helix basin, β-sheet basin, left-handed helix) are the Ramachandran-allowed regions.

Q: Which residues are buried vs exposed?
A: Solvent-accessible surface area (SASA) is the area in Å² traced out by the centre of a 1.4 Å probe sphere (a water molecule) rolled over the protein's van der Waals surface (Shrake–Rupley / Lee–Richards construction). Buried residues have near-zero SASA; fully exposed residues can exceed 200 Å². The total SASA scales roughly with the number of surface residues.

Q: How confident is the AlphaFold model at each residue?
A: pLDDT is the predicted lDDT-Cα score: AlphaFold's confidence that the local environment of each residue (all inter-atomic distances within 15 Å) is correctly placed. It is a per-residue number between 0 and 100, with higher meaning more reliable.

Q: What does the local fold look like, residue by residue?
A: 3Di is Foldseek's structural alphabet. Each residue is assigned one of twenty discrete states based on how its Cα sits relative to its spatial (not sequential) neighbors. Aligning 3Di strings finds structural homologs roughly as well as full 3D superposition, but orders of magnitude faster.

Q: How big and how compact is the whole molecule?
A: Radius of gyration (Rg) is the root-mean-square distance of Cα atoms from their centroid — a single number for overall size and compactness. A globular domain of N residues has Rg ≈ 2.2·N^0.38 Å; an extended or disordered chain has a much larger Rg. The Cα contact count is the number of residue pairs whose Cα atoms are within 8 Å and are more than four positions apart in sequence — a standard proxy for tertiary packing density. The bounding box is the smallest axis-aligned box enclosing all Cα atoms.

Q: Which residues are in helices, strands, or loops?
A: DSSP 8-state secondary structure assigns each residue one of H (α-he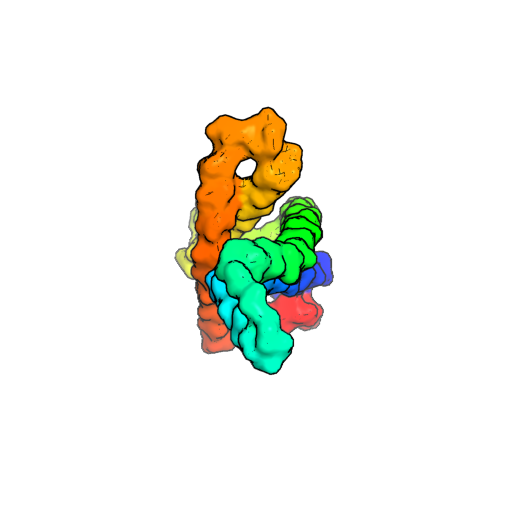lix), G (3₁₀-helix), I (π-helix), E (extended β-strand), B (isolated β-bridge), T (hydrogen-bonded turn), S (bend), or '-' (coil). The assignment is computed from backbone hydrogen-bond geometry via the Kabsch–Sander algorithm.

Q: How mobile is each atom in the crystal?
A: Crystallographic B-factors measure how much each atom's electron density is smeared out, in Å². They rise in mobile loops and surface residues and fall in the buried interior. In AlphaFold models this column is repurposed to hold pLDDT instead.

Q: What if only a Cα trace is available?
A: P-SEA three-state annotation labels each residue as helix, strand, or coil based purely on the geometry of the Cα trace. It serves as a fallback when the full backbone (and thus DSSP) is unavailable.

Q: What family and function is it annotated with?
A: Database cross-references. InterPro integrates a dozen domain/family signature databases into unified entries with residue-range hits. GO terms attach function/process/location labels with evidence codes. CATH codes position the fold in a four-level structural taxonomy. Organism is the NCBI-taxonomy species name.

Q: Are the domains correctly placed relative to each other?
A: Predicted Aligned Error (PAE) is an AlphaFold confidence matrix: entry (i, j) is the expected error in the position of residue j, in ångströms, when the prediction is superimposed on the true structure at residue i. Low PAE within a block of residues means that block is internally rigid and well-predicted; high PAE between two blocks means their relative placement is uncertain even if each block individually is confident.

Q: What do the diagnostic plots show?
A: Three diagnostic plots accompany the record. The Cα contact map visualizes the tertiary structure as a 2D adjacency matrix (8 Å cutoff, sequence-local contacts suppressed). The Ramachandran plot shows the distribution of backbone (φ, ψ) torsions, with points in the α and β basins reflecting secondary structure content. The PAE plot shows AlphaFold's inter-residue confidence as a color matrix.

Q: What is the amino-acid chain?
A: Primary structure: the covalent order of the twenty standard amino acids along the backbone. Two proteins with the same sequence will (almost always) fold to the same structure; two with 30% identity often share a fold but not the details.

Q: What do the rendered images show?
A: The six renders are orthographic views along the three Cartesian axes in both directions. Representation (cartoon, sticks, or surface) and color scheme (sequence-rainbow or by-chai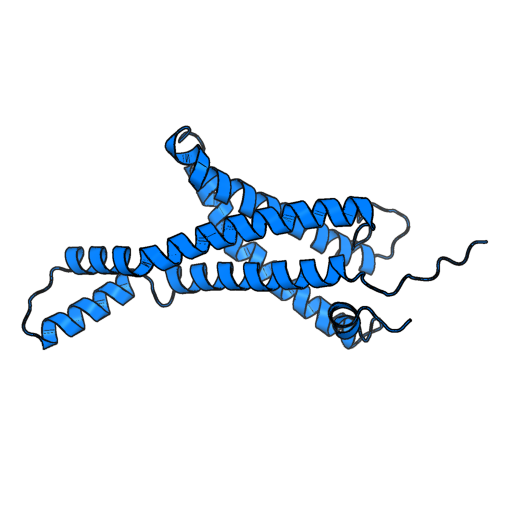n) vary across proteins so the training set covers all the common visualization conventions.